Protein 3KGR (pdb70)

Radius of gyration: 21.55 Å; Cα contacts (8 Å, |Δi|>4): 831; chains: 3; bounding box: 41×47×60 Å

Structure (mmCIF, N/CA/C/O backbone):
data_3KGR
#
_entry.id   3KGR
#
_cell.length_a   69.395
_cell.length_b   69.395
_cell.length_c   54.258
_cell.angle_alpha   90.000
_cell.angle_beta   90.000
_cell.angle_gamma   120.000
#
_symmetry.space_group_name_H-M   'P 32'
#
loop_
_entity.id
_entity.type
_entity.pdbx_description
1 polymer 'Leukocyte-associated immunoglobulin-like receptor 1'
2 non-polymer GLYCINE
3 non-polymer GLYCEROL
4 water water
#
loop_
_atom_site.group_PDB
_atom_site.id
_atom_site.type_symbol
_atom_site.label_atom_id
_atom_site.label_alt_id
_atom_site.label_comp_id
_atom_site.label_asym_id
_atom_site.label_entity_id
_atom_site.label_seq_id
_atom_site.pdbx_PDB_ins_code
_atom_site.Cartn_x
_atom_site.Cartn_y
_atom_site.Cartn_z
_atom_site.occupancy
_atom_site.B_iso_or_equiv
_atom_site.auth_seq_id
_atom_site.auth_comp_id
_atom_site.auth_asym_id
_atom_site.auth_atom_id
_atom_site.pdbx_PDB_model_num
ATOM 1 N N . ASP A 1 6 ? 26.416 38.154 56.281 1.00 71.61 25 ASP A N 1
ATOM 2 C CA . ASP A 1 6 ? 26.341 38.887 57.541 1.00 69.57 25 ASP A CA 1
ATOM 3 C C . ASP A 1 6 ? 26.189 40.369 57.206 1.00 62.37 25 ASP A C 1
ATOM 4 O O . ASP A 1 6 ? 25.291 41.055 57.715 1.00 59.95 25 ASP A O 1
ATOM 9 N N . LEU A 1 7 ? 27.092 40.858 56.354 1.00 52.59 26 LEU A N 1
ATOM 10 C CA . LEU A 1 7 ? 26.975 42.194 55.772 1.00 36.43 26 LEU A CA 1
ATOM 11 C C . LEU A 1 7 ? 25.870 42.172 54.733 1.00 28.39 26 LEU A C 1
ATOM 12 O O . LEU A 1 7 ? 25.866 41.306 53.848 1.00 28.87 26 LEU A O 1
ATOM 17 N N . PRO A 1 8 ? 24.937 43.132 54.815 1.00 24.61 27 PRO A N 1
ATOM 18 C CA . PRO A 1 8 ? 23.859 43.188 53.820 1.00 23.33 27 PRO A CA 1
ATOM 19 C C . PRO A 1 8 ? 24.411 43.457 52.411 1.00 18.86 27 PRO A C 1
ATOM 20 O O . PRO A 1 8 ? 25.372 44.205 52.264 1.00 20.72 27 PRO A O 1
ATOM 24 N N . ARG A 1 9 ? 23.830 42.833 51.396 1.00 16.61 28 ARG A N 1
ATOM 25 C CA . ARG A 1 9 ? 24.182 43.145 50.015 1.00 15.23 28 ARG A CA 1
ATOM 26 C C . ARG A 1 9 ? 23.799 44.606 49.728 1.00 15.33 28 ARG A C 1
ATOM 27 O O . ARG A 1 9 ? 22.690 45.029 50.077 1.00 17.62 28 ARG A O 1
ATOM 35 N N . PRO A 1 10 ? 24.715 45.398 49.118 1.00 16.99 29 PRO A N 1
ATOM 36 C CA . PRO A 1 10 ? 24.356 46.806 48.897 1.00 15.93 29 PRO A CA 1
ATOM 37 C C . PRO A 1 10 ? 23.371 46.946 47.742 1.00 9.40 29 PRO A C 1
ATOM 38 O O . PRO A 1 10 ? 23.189 46.007 46.975 1.00 9.36 29 PRO A O 1
ATOM 42 N N . SER A 1 11 ? 22.769 48.123 47.606 1.00 13.27 30 SER A N 1
ATOM 43 C CA . SER A 1 11 ? 21.928 48.425 46.454 1.00 12.42 30 SER A CA 1
ATOM 44 C C . SER A 1 11 ? 22.591 49.446 45.535 1.00 12.04 30 SER A C 1
ATOM 45 O O . SER A 1 11 ? 23.400 50.268 45.966 1.00 9.40 30 SER A O 1
ATOM 48 N N . ILE A 1 12 ? 22.260 49.355 44.252 1.00 11.87 31 ILE A N 1
ATOM 49 C CA . ILE A 1 12 ? 22.736 50.309 43.267 1.00 7.13 31 ILE A CA 1
ATOM 50 C C . ILE A 1 12 ? 21.511 50.953 42.614 1.00 10.13 31 ILE A C 1
ATOM 51 O O . ILE A 1 12 ? 20.508 50.274 42.363 1.00 9.69 31 ILE A O 1
ATOM 56 N N A SER A 1 13 ? 21.597 52.260 42.368 0.58 12.42 32 SER A N 1
ATOM 57 N N B SER A 1 13 ? 21.597 52.253 42.346 0.42 12.42 32 SER A N 1
ATOM 58 C CA A SER A 1 13 ? 20.549 53.016 41.681 0.58 14.09 32 SER A CA 1
ATOM 59 C CA B SER A 1 13 ? 20.539 52.972 41.639 0.42 14.12 32 SER A CA 1
ATOM 60 C C A SER A 1 13 ? 21.174 53.887 40.588 0.58 14.60 32 SER A C 1
ATOM 61 C C B SER A 1 13 ? 21.144 53.923 40.612 0.42 14.81 32 SER A C 1
ATOM 62 O O A SER A 1 13 ? 22.327 54.301 40.709 0.58 16.71 32 SER A O 1
ATOM 63 O O B SER A 1 13 ? 22.246 54.434 40.807 0.42 16.64 32 SER A O 1
ATOM 68 N N . ALA A 1 14 ? 20.432 54.151 39.515 1.00 14.45 33 ALA A N 1
ATOM 69 C CA . ALA A 1 14 ? 20.905 55.085 38.492 1.00 12.82 33 ALA A CA 1
ATOM 70 C C . ALA A 1 14 ? 19.984 56.308 38.431 1.00 16.13 33 ALA A C 1
ATOM 71 O O . ALA A 1 14 ? 18.753 56.179 38.491 1.00 14.78 33 ALA A O 1
ATOM 73 N N . GLU A 1 15 ? 20.594 57.489 38.351 1.00 14.23 34 GLU A N 1
ATOM 74 C CA . GLU A 1 15 ? 19.864 58.745 38.258 1.00 11.38 34 GLU A CA 1
ATOM 75 C C . GLU A 1 15 ? 20.388 59.448 37.025 1.00 9.64 34 GLU A C 1
ATOM 76 O O . GLU A 1 15 ? 21.584 59.681 36.920 1.00 12.92 34 GLU A O 1
ATOM 82 N N . PRO A 1 16 ? 19.504 59.813 36.091 1.00 12.52 35 PRO A N 1
ATOM 83 C CA . PRO A 1 16 ? 18.032 59.784 36.119 1.00 21.92 35 PRO A CA 1
ATOM 84 C C . PRO A 1 16 ? 17.411 58.423 35.829 1.00 21.60 35 PRO A C 1
ATOM 85 O O . PRO A 1 16 ? 16.224 58.238 36.075 1.00 23.85 35 PRO A O 1
ATOM 89 N N . GLY A 1 17 ? 18.192 57.494 35.308 1.00 18.85 36 GLY A N 1
ATOM 90 C CA . GLY A 1 17 ? 17.667 56.198 34.934 1.00 16.45 36 GLY A CA 1
ATOM 91 C C . GLY A 1 17 ? 18.733 55.3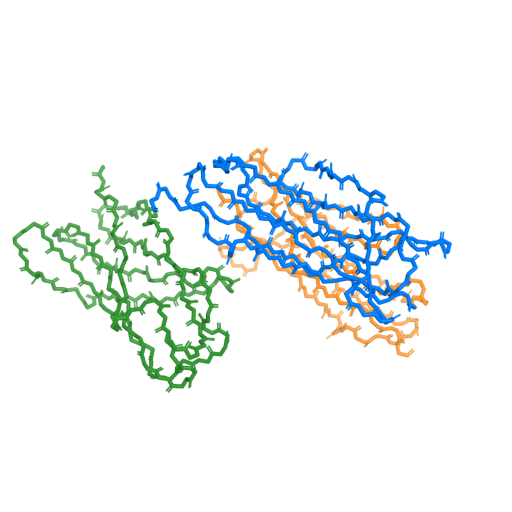48 34.277 1.00 19.31 36 GLY A C 1
ATOM 92 O O . GLY A 1 17 ? 19.901 55.734 34.244 1.00 17.42 36 GLY A O 1
ATOM 93 N N . THR A 1 18 ? 18.338 54.191 33.755 1.00 17.37 37 THR A N 1
ATOM 94 C CA . THR A 1 18 ? 19.312 53.231 33.236 1.00 16.72 37 THR A CA 1
ATOM 95 C C . THR A 1 18 ? 19.462 53.355 31.724 1.00 12.61 37 THR A C 1
ATOM 96 O O . THR A 1 18 ? 20.411 52.828 31.140 1.00 12.83 37 THR A O 1
ATOM 100 N N . VAL A 1 19 ? 18.504 54.033 31.091 1.00 16.22 38 VAL A N 1
ATOM 101 C CA . VAL A 1 19 ? 18.563 54.290 29.648 1.00 16.40 38 VAL A CA 1
ATOM 102 C C . VAL A 1 19 ? 18.909 55.764 29.421 1.00 14.06 38 VAL A C 1
ATOM 103 O O . VAL A 1 19 ? 18.119 56.655 29.728 1.00 14.25 38 VAL A O 1
ATOM 107 N N . ILE A 1 20 ? 20.089 56.010 28.868 1.00 13.15 39 ILE A N 1
ATOM 108 C CA . ILE A 1 20 ? 20.679 57.344 28.885 1.00 14.20 39 ILE A CA 1
ATOM 109 C C . ILE A 1 20 ? 21.096 57.835 27.500 1.00 17.64 39 ILE A C 1
ATOM 110 O O . ILE A 1 20 ? 21.799 57.134 26.782 1.00 20.58 39 ILE A O 1
ATOM 115 N N . PRO A 1 21 ? 20.676 59.056 27.129 1.00 20.79 40 PRO A N 1
ATOM 116 C CA . PRO A 1 21 ? 21.097 59.579 25.830 1.00 20.64 40 PRO A CA 1
ATOM 117 C C . PRO A 1 21 ? 22.603 59.773 25.779 1.00 16.15 40 PRO A C 1
ATOM 118 O O . PRO A 1 21 ? 23.255 60.137 26.768 1.00 16.55 40 PRO A O 1
ATOM 122 N N . LEU A 1 22 ? 23.160 59.492 24.612 1.00 17.72 41 LEU A N 1
ATOM 123 C CA . LEU A 1 22 ? 24.564 59.740 24.341 1.00 17.45 41 LEU A CA 1
ATOM 124 C C . LEU A 1 22 ? 24.882 61.162 24.782 1.00 18.11 41 LEU A C 1
ATOM 125 O O . LEU A 1 22 ? 24.117 62.091 24.497 1.00 22.51 41 LEU A O 1
ATOM 130 N N . GLY A 1 23 ? 25.983 61.341 25.508 1.00 16.38 42 GLY A N 1
ATOM 131 C CA . GLY A 1 23 ? 26.406 62.679 25.900 1.00 13.88 42 GLY A CA 1
ATOM 132 C C . GLY A 1 23 ? 25.796 63.190 27.194 1.00 17.65 42 GLY A C 1
ATOM 133 O O . GLY A 1 23 ? 26.249 64.187 27.744 1.00 20.13 42 GLY A O 1
ATOM 134 N N . SER A 1 24 ? 24.757 62.513 27.676 1.00 19.25 43 SER A N 1
ATOM 135 C CA . SER A 1 24 ? 24.119 62.887 28.931 1.00 15.14 43 SER A CA 1
ATOM 136 C C . SER A 1 24 ? 24.887 62.288 30.101 1.00 16.74 43 SER A C 1
ATOM 137 O O . SER A 1 24 ? 25.736 61.413 29.929 1.00 16.75 43 SER A O 1
ATOM 140 N N . HIS A 1 25 ? 24.582 62.757 31.300 1.00 14.25 44 HIS A N 1
ATOM 141 C CA . HIS A 1 25 ? 25.208 62.193 32.485 1.00 16.09 44 HIS A CA 1
ATOM 142 C C . HIS A 1 25 ? 24.333 61.105 33.103 1.00 18.08 44 HIS A C 1
ATOM 143 O O . HIS A 1 25 ? 23.107 61.054 32.900 1.00 17.05 44 HIS A O 1
ATOM 150 N N . VAL A 1 26 ? 24.974 60.226 33.861 1.00 15.46 45 VAL A N 1
ATOM 151 C CA . VAL A 1 26 ? 24.245 59.351 34.750 1.00 13.75 45 VAL A CA 1
ATOM 152 C C . VAL A 1 26 ? 24.999 59.350 36.076 1.00 13.09 45 VAL A C 1
ATOM 153 O O . VAL A 1 26 ? 26.224 59.513 36.099 1.00 10.54 45 VAL A O 1
ATOM 157 N N . THR A 1 27 ? 24.267 59.227 37.175 1.00 12.04 46 THR A N 1
ATOM 158 C CA . THR A 1 27 ? 24.880 59.090 38.487 1.00 13.08 46 THR A CA 1
ATOM 159 C C . THR A 1 27 ? 24.432 57.762 39.089 1.00 15.89 46 THR A C 1
ATOM 160 O O . THR A 1 27 ? 23.219 57.464 39.146 1.00 11.88 46 THR A O 1
ATOM 164 N N . PHE A 1 28 ? 25.414 56.959 39.498 1.00 12.81 47 PHE A N 1
ATOM 165 C CA . PHE A 1 28 ? 25.156 55.721 40.228 1.00 10.47 47 PHE A CA 1
ATOM 166 C C . PHE A 1 28 ? 25.240 55.991 41.728 1.00 12.87 47 PHE A C 1
ATOM 167 O O . PHE A 1 28 ? 26.205 56.608 42.213 1.00 11.29 47 PHE A O 1
ATOM 175 N N . VAL A 1 29 ? 24.206 55.563 42.444 1.00 9.22 48 VAL A N 1
ATOM 176 C CA . VAL A 1 29 ? 24.170 55.703 43.889 1.00 9.05 48 VAL A CA 1
ATOM 177 C C . VAL A 1 29 ? 24.258 54.331 44.512 1.00 9.93 48 VAL A C 1
ATOM 178 O O . VAL A 1 29 ? 23.420 53.469 44.255 1.00 11.48 48 VAL A O 1
ATOM 182 N N . CYS A 1 30 ? 25.313 54.132 45.297 1.00 11.17 49 CYS A N 1
ATOM 183 C CA . CYS A 1 30 ? 25.517 52.919 46.063 1.00 8.17 49 CYS A CA 1
ATOM 184 C C . CYS A 1 30 ? 25.077 53.169 47.496 1.00 7.55 49 CYS A C 1
ATOM 185 O O . CYS A 1 30 ? 25.439 54.170 48.091 1.00 11.13 49 CYS A O 1
ATOM 188 N N . ARG A 1 31 ? 24.294 52.250 48.036 1.00 8.94 50 ARG A N 1
ATOM 189 C CA . ARG A 1 31 ? 23.788 52.362 49.402 1.00 8.63 50 ARG A CA 1
ATOM 190 C C . ARG A 1 31 ? 24.019 51.066 50.158 1.00 11.74 50 ARG A C 1
ATOM 191 O O . ARG A 1 31 ? 23.901 49.954 49.608 1.00 11.18 50 ARG A O 1
ATOM 199 N N . GLY A 1 32 ? 24.326 51.207 51.436 1.00 10.33 51 GLY A N 1
ATOM 200 C CA . GLY A 1 32 ? 24.586 50.064 52.276 1.00 12.21 51 GLY A CA 1
ATOM 201 C C . GLY A 1 32 ? 24.296 50.407 53.718 1.00 15.59 51 GLY A C 1
ATOM 202 O O . GLY A 1 32 ? 23.565 51.373 54.006 1.00 11.39 51 GLY A O 1
ATOM 203 N N . PRO A 1 33 ? 24.866 49.611 54.636 1.00 15.98 52 PRO A N 1
ATOM 204 C CA . PRO A 1 33 ? 24.633 49.836 56.063 1.00 14.48 52 PRO A CA 1
ATOM 205 C C . PRO A 1 33 ? 25.430 51.038 56.562 1.00 16.03 52 PRO A C 1
ATOM 206 O O . PRO A 1 33 ? 26.244 51.608 55.833 1.00 15.58 52 PRO A O 1
ATOM 210 N N . VAL A 1 34 ? 25.195 51.430 57.802 1.00 16.90 53 VAL A N 1
ATOM 211 C CA . VAL A 1 34 ? 26.004 52.477 58.381 1.00 13.60 53 VAL A CA 1
ATOM 212 C C . VAL A 1 34 ? 27.423 51.914 58.573 1.00 14.60 53 VAL A C 1
ATOM 213 O O . VAL A 1 34 ? 27.611 50.696 58.703 1.00 13.44 53 VAL A O 1
ATOM 217 N N . GLY A 1 35 ? 28.429 52.783 58.516 1.00 17.54 54 GLY A N 1
ATOM 218 C CA . GLY A 1 35 ? 29.794 52.359 58.782 1.00 16.24 54 GLY A CA 1
ATOM 219 C C . GLY A 1 35 ? 30.599 51.850 57.590 1.00 11.49 54 GLY A C 1
ATOM 220 O O . GLY A 1 35 ? 31.690 51.302 57.761 1.00 14.79 54 GLY A O 1
ATOM 221 N N . VAL A 1 36 ? 30.083 52.015 56.380 1.00 12.47 55 VAL A N 1
ATOM 222 C CA . VAL A 1 36 ? 30.880 51.674 55.202 1.00 12.91 55 VAL A CA 1
ATOM 223 C C . VAL A 1 36 ? 32.093 52.612 55.088 1.00 13.22 55 VAL A C 1
ATOM 224 O O . VAL A 1 36 ? 31.973 53.828 55.237 1.00 10.94 55 VAL A O 1
ATOM 228 N N . GLN A 1 37 ? 33.260 52.044 54.815 1.00 13.36 56 GLN A N 1
ATOM 229 C CA . GLN A 1 37 ? 34.471 52.847 54.705 1.00 13.09 56 GLN A CA 1
ATOM 230 C C . GLN A 1 37 ? 34.771 53.193 53.241 1.00 11.40 56 GLN A C 1
ATOM 231 O O . GLN A 1 37 ? 35.233 54.293 52.925 1.00 12.66 56 GLN A O 1
ATOM 237 N N . THR A 1 38 ? 34.512 52.237 52.352 1.00 15.70 57 THR A N 1
ATOM 238 C CA . THR A 1 38 ? 34.747 52.411 50.917 1.00 12.61 57 THR A CA 1
ATOM 239 C C . THR A 1 38 ? 33.585 51.823 50.127 1.00 11.75 57 THR A C 1
ATOM 240 O O . THR A 1 38 ? 33.184 50.681 50.377 1.00 10.35 57 THR A O 1
ATOM 244 N N . PHE A 1 39 ? 33.060 52.604 49.181 1.00 7.62 58 PHE A N 1
ATOM 245 C CA . PHE A 1 39 ? 32.187 52.078 48.131 1.00 7.68 58 PHE A CA 1
ATOM 246 C C . PHE A 1 39 ? 32.968 51.946 46.822 1.00 6.89 58 PHE A C 1
ATOM 247 O O . PHE A 1 39 ? 33.784 52.815 46.484 1.00 5.46 58 PHE A O 1
ATOM 255 N N . ARG A 1 40 ? 32.708 50.855 46.099 1.00 7.85 59 ARG A N 1
ATOM 256 C CA . ARG A 1 40 ? 33.344 50.589 44.805 1.00 8.68 59 ARG A CA 1
ATOM 257 C C . ARG A 1 40 ? 32.276 50.344 43.746 1.00 9.66 59 ARG A C 1
ATOM 258 O O . ARG A 1 40 ? 31.375 49.513 43.922 1.00 11.11 59 ARG A O 1
ATOM 266 N N . LEU A 1 41 ? 32.358 51.092 42.656 1.00 3.78 60 LEU A N 1
ATOM 267 C CA . LEU A 1 41 ? 31.484 50.860 41.526 1.00 7.68 60 LEU A CA 1
ATOM 268 C C . LEU A 1 41 ? 32.236 49.933 40.601 1.00 8.53 60 LEU A C 1
ATOM 269 O O . LEU A 1 41 ? 33.322 50.262 40.167 1.00 10.82 60 LEU A O 1
ATOM 274 N N . GLU A 1 42 ? 31.650 48.780 40.298 1.00 10.27 61 GLU A N 1
ATOM 275 C CA . GLU A 1 42 ? 32.266 47.816 39.401 1.00 10.67 61 GLU A CA 1
ATOM 276 C C . GLU A 1 42 ? 31.691 47.923 38.010 1.00 9.60 61 GLU A C 1
ATOM 277 O O . GLU A 1 42 ? 30.486 47.725 37.802 1.00 8.58 61 GLU A O 1
ATOM 283 N N . ARG A 1 43 ? 32.562 48.260 37.060 1.00 9.28 62 ARG A N 1
ATOM 284 C CA . ARG A 1 43 ? 32.172 48.368 35.654 1.00 9.40 62 ARG A CA 1
ATOM 285 C C . ARG A 1 43 ? 32.588 47.093 34.924 1.00 12.45 62 ARG A C 1
ATOM 286 O O . ARG A 1 43 ? 33.758 46.921 34.561 1.00 10.98 62 ARG A O 1
ATOM 294 N N . GLU A 1 44 ? 31.629 46.186 34.743 1.00 7.78 63 GLU A N 1
ATOM 295 C CA . GLU A 1 44 ? 31.935 44.853 34.230 1.00 10.53 63 GLU A CA 1
ATOM 296 C C . GLU A 1 44 ? 32.560 44.839 32.831 1.00 12.11 63 GLU A C 1
ATOM 297 O O . GLU A 1 44 ? 33.498 44.086 32.588 1.00 11.71 63 GLU A O 1
ATOM 303 N N . SER A 1 45 ? 32.051 45.666 31.919 1.00 14.92 64 SER A N 1
ATOM 304 C CA . SER A 1 45 ? 32.420 45.521 30.506 1.00 19.48 64 SER A CA 1
ATOM 305 C C . SER A 1 45 ? 33.947 45.505 30.241 1.00 22.52 64 SER A C 1
ATOM 306 O O . SER A 1 45 ? 34.412 44.711 29.423 1.00 23.21 64 SER A O 1
ATOM 309 N N . ARG A 1 46 ? 34.726 46.346 30.929 1.00 19.03 65 ARG A N 1
ATOM 310 C CA . ARG A 1 46 ? 36.183 46.322 30.734 1.00 23.18 65 ARG A CA 1
ATOM 311 C C . ARG A 1 46 ? 36.944 45.976 32.010 1.00 24.37 65 ARG A C 1
ATOM 312 O O . ARG A 1 46 ? 38.155 46.171 32.101 1.00 19.81 65 ARG A O 1
ATOM 320 N N . SER A 1 47 ? 36.219 45.443 32.985 1.00 20.79 66 SER A N 1
ATOM 321 C CA . SER A 1 47 ? 36.822 45.019 34.239 1.00 21.24 66 SER A CA 1
ATOM 322 C C . SER A 1 47 ? 37.578 46.160 34.933 1.00 19.38 66 SER A C 1
ATOM 323 O O . SER A 1 47 ? 38.738 46.012 35.324 1.00 18.20 66 SER A O 1
ATOM 326 N N . THR A 1 48 ? 36.917 47.302 35.073 1.00 13.48 67 THR A N 1
ATOM 327 C CA . THR A 1 48 ? 37.500 48.407 35.815 1.00 12.32 67 THR A CA 1
ATOM 328 C C . THR A 1 48 ? 36.537 48.780 36.952 1.00 11.10 67 THR A C 1
ATOM 329 O O . THR A 1 48 ? 35.417 48.230 37.047 1.00 10.38 67 THR A O 1
ATOM 333 N N . TYR A 1 49 ? 36.974 49.683 37.823 1.00 7.41 68 TYR A N 1
ATOM 334 C CA . TYR A 1 49 ? 36.154 50.089 38.953 1.00 5.13 68 TYR A CA 1
ATOM 335 C C . TYR A 1 49 ? 36.511 51.493 39.396 1.00 8.98 68 TYR A C 1
ATOM 336 O O . TYR A 1 49 ? 37.531 52.061 38.963 1.00 7.36 68 TYR A O 1
ATOM 345 N N . ASN A 1 50 ? 35.647 52.058 40.233 1.00 5.72 69 ASN A N 1
ATOM 346 C CA . ASN A 1 50 ? 35.897 53.341 40.884 1.00 8.07 69 ASN A CA 1
ATOM 347 C C . ASN A 1 50 ? 35.675 53.163 42.366 1.00 8.82 69 ASN A C 1
ATOM 348 O O . ASN A 1 50 ? 34.672 52.575 42.783 1.00 9.31 69 ASN A O 1
ATOM 353 N N . ASP A 1 51 ? 36.617 53.666 43.151 1.00 5.99 70 ASP A N 1
ATOM 354 C CA . ASP A 1 51 ? 36.539 53.608 44.608 1.00 8.86 70 ASP A CA 1
ATOM 355 C C . ASP A 1 51 ? 36.272 54.996 45.165 1.00 11.54 70 ASP A C 1
ATOM 356 O O . ASP A 1 51 ? 36.749 56.002 44.620 1.00 13.18 70 ASP A O 1
ATOM 361 N N . THR A 1 52 ? 35.543 55.061 46.272 1.00 10.61 71 THR A N 1
ATOM 362 C CA . THR A 1 52 ? 35.410 56.325 46.990 1.00 10.77 71 THR A CA 1
ATOM 363 C C . THR A 1 52 ? 35.292 56.102 48.485 1.00 9.95 71 THR A C 1
ATOM 364 O O . THR A 1 52 ? 34.588 55.183 48.933 1.00 10.67 71 THR A O 1
ATOM 368 N N . GLU A 1 53 ? 35.976 56.962 49.246 1.00 9.56 72 GLU A N 1
ATOM 369 C CA . GLU A 1 53 ? 35.849 56.994 50.708 1.00 11.67 72 GLU A CA 1
ATOM 370 C C . GLU A 1 53 ? 34.914 58.121 51.133 1.00 7.15 72 GLU A C 1
ATOM 371 O O . GLU A 1 53 ? 34.701 58.349 52.313 1.00 10.43 72 GLU A O 1
ATOM 377 N N . ASP A 1 54 ? 34.355 58.825 50.156 1.00 8.55 73 ASP A N 1
ATOM 378 C CA . ASP A 1 54 ? 33.467 59.947 50.440 1.00 9.81 73 ASP A CA 1
ATOM 379 C C . ASP A 1 54 ? 32.050 59.457 50.768 1.00 7.50 73 ASP A C 1
ATOM 380 O O . ASP A 1 54 ? 31.112 59.593 49.983 1.00 12.94 73 ASP A O 1
ATOM 385 N N . VAL A 1 55 ? 31.928 58.866 51.944 1.00 11.09 74 VAL A N 1
ATOM 386 C CA . VAL A 1 55 ? 30.715 58.191 52.370 1.00 10.35 74 VAL A CA 1
ATOM 387 C C . VAL A 1 55 ? 29.922 59.076 53.331 1.00 8.66 74 VAL A C 1
ATOM 388 O O . VAL A 1 55 ? 30.491 59.727 54.197 1.00 9.31 74 VAL A O 1
ATOM 392 N N . SER A 1 56 ? 28.611 59.129 53.155 1.00 7.16 75 SER A N 1
ATOM 393 C CA . SER A 1 56 ? 27.771 59.847 54.117 1.00 7.30 75 SER A CA 1
ATOM 394 C C . SER A 1 56 ? 26.432 59.132 54.342 1.00 10.92 75 SER A C 1
ATOM 395 O O . SER A 1 56 ? 26.121 58.149 53.667 1.00 12.47 75 SER A O 1
ATOM 398 N N . GLN A 1 57 ? 25.653 59.612 55.301 1.00 8.85 76 GLN A N 1
ATOM 399 C CA . GLN A 1 57 ? 24.417 58.927 55.669 1.00 8.48 76 GLN A CA 1
ATOM 400 C C . GLN A 1 57 ? 23.164 59.684 55.269 1.00 10.32 76 GLN A C 1
ATOM 401 O O . GLN A 1 57 ? 23.060 60.893 55.479 1.00 12.10 76 GLN A O 1
ATOM 407 N N . ALA A 1 58 ? 22.201 58.949 54.719 1.00 13.15 77 ALA A N 1
ATOM 408 C CA . ALA A 1 58 ? 20.855 59.473 54.513 1.00 14.66 77 ALA A CA 1
ATOM 409 C C . ALA A 1 58 ? 20.007 59.308 55.787 1.00 15.79 77 ALA A C 1
ATOM 410 O O . ALA A 1 58 ? 19.064 60.068 56.020 1.00 15.97 77 ALA A O 1
ATOM 412 N N . SER A 1 59 ? 20.367 58.327 56.613 1.00 13.28 78 SER A N 1
ATOM 413 C CA . SER A 1 59 ? 19.668 58.061 57.865 1.00 13.74 78 SER A CA 1
ATOM 414 C C . SER A 1 59 ? 20.598 57.308 58.819 1.00 15.58 78 SER A C 1
ATOM 415 O O . SER A 1 59 ? 21.683 56.903 58.427 1.00 13.91 78 SER A O 1
ATOM 418 N N . PRO A 1 60 ? 20.172 57.098 60.074 1.00 17.23 79 PRO A N 1
ATOM 419 C CA . PRO A 1 60 ? 21.021 56.378 61.037 1.00 18.90 79 PRO A CA 1
ATOM 420 C C . PRO A 1 60 ? 21.435 54.942 60.646 1.00 18.71 79 PRO A C 1
ATOM 421 O O . PRO A 1 60 ? 22.485 54.471 61.083 1.00 25.94 79 PRO A O 1
ATOM 425 N N . SER A 1 61 ? 20.629 54.264 59.842 1.00 11.16 80 SER A N 1
ATOM 426 C CA . SER A 1 61 ? 20.906 52.878 59.471 1.00 11.79 80 SER A CA 1
ATOM 427 C C . SER A 1 61 ? 21.475 52.708 58.050 1.00 17.84 80 SER A C 1
ATOM 428 O O . SER A 1 61 ? 21.617 51.590 57.568 1.00 12.99 80 SER A O 1
ATOM 431 N N . GLU A 1 62 ? 21.802 53.810 57.383 1.00 15.95 81 GLU A N 1
ATOM 432 C CA . GLU A 1 62 ? 22.215 53.756 55.985 1.00 14.38 81 GLU A CA 1
ATOM 433 C C . GLU A 1 62 ? 23.475 54.584 55.748 1.00 12.74 81 GLU A C 1
ATOM 434 O O . GLU A 1 62 ? 23.710 55.589 56.428 1.00 10.69 81 GLU A O 1
ATOM 440 N N . SER A 1 63 ? 24.290 54.159 54.784 1.00 14.25 82 SER A N 1
ATOM 441 C CA . SER A 1 63 ? 25.314 55.046 54.244 1.00 11.23 82 SER A CA 1
ATOM 442 C C . SER A 1 63 ? 25.333 54.906 52.725 1.00 9.21 82 SER A C 1
ATOM 443 O O . SER A 1 63 ? 24.746 53.978 52.175 1.00 10.01 82 SER A O 1
ATOM 446 N N . GLU A 1 64 ? 25.967 55.846 52.041 1.00 9.82 83 GLU A N 1
ATOM 447 C CA . GLU A 1 64 ? 25.914 55.856 50.588 1.00 7.94 83 GLU A CA 1
ATOM 448 C C . GLU A 1 64 ? 27.058 56.650 49.983 1.00 6.47 83 GLU A C 1
ATOM 449 O O . GLU A 1 64 ? 27.740 57.407 50.680 1.00 8.54 83 GLU A O 1
ATOM 455 N N . ALA A 1 65 ? 27.257 56.452 48.687 1.00 10.25 84 ALA A N 1
ATOM 456 C CA . ALA A 1 65 ? 28.262 57.164 47.921 1.00 10.26 84 ALA A CA 1
ATOM 457 C C . ALA A 1 65 ? 27.732 57.279 46.498 1.00 11.32 84 ALA A C 1
ATOM 458 O O . ALA A 1 65 ? 26.842 56.521 46.099 1.00 10.20 84 ALA A O 1
ATOM 460 N N A ARG A 1 66 ? 28.264 58.231 45.736 0.60 12.56 85 ARG A N 1
ATOM 461 N N B ARG A 1 66 ? 28.307 58.208 45.739 0.40 12.37 85 ARG A N 1
ATOM 462 C CA A ARG A 1 66 ? 27.807 58.464 44.366 0.60 11.89 85 ARG A CA 1
ATOM 463 C CA B ARG A 1 66 ? 27.858 58.484 44.381 0.40 12.13 85 ARG A CA 1
ATOM 464 C C A ARG A 1 66 ? 28.976 58.449 43.394 0.60 12.31 85 ARG A C 1
ATOM 465 C C B ARG A 1 66 ? 29.008 58.429 43.389 0.40 12.22 85 ARG A C 1
ATOM 466 O O A ARG A 1 66 ? 30.094 58.814 43.758 0.60 12.53 85 ARG A O 1
ATOM 467 O O B ARG A 1 66 ? 30.163 58.723 43.736 0.40 13.03 85 ARG A O 1
ATOM 482 N N . PHE A 1 67 ? 28.692 58.029 42.161 1.00 9.52 86 PHE A N 1
ATOM 483 C CA . PHE A 1 67 ? 29.671 57.973 41.081 1.00 11.53 86 PHE A CA 1
ATOM 484 C C . PHE A 1 67 ? 28.978 58.546 39.832 1.00 14.88 86 PHE A C 1
ATOM 485 O O . PHE A 1 67 ? 27.965 58.015 39.374 1.00 11.44 86 PHE A O 1
ATOM 493 N N . ARG A 1 68 ? 29.533 59.613 39.273 1.00 14.95 87 ARG A N 1
ATOM 494 C CA . ARG A 1 68 ? 28.930 60.268 38.111 1.00 16.72 87 ARG A CA 1
ATOM 495 C C . ARG A 1 68 ? 29.763 60.034 36.850 1.00 18.20 87 ARG A C 1
ATOM 496 O O . ARG A 1 68 ? 30.996 60.113 36.883 1.00 17.22 87 ARG A O 1
ATOM 504 N N . ILE A 1 69 ? 29.087 59.697 35.751 1.00 15.06 88 ILE A N 1
ATOM 505 C CA . ILE A 1 69 ? 29.691 59.714 34.424 1.00 13.46 88 ILE A CA 1
ATOM 506 C C . ILE A 1 69 ? 29.111 60.951 33.741 1.00 16.36 88 ILE A C 1
ATOM 507 O O . ILE A 1 69 ? 27.893 61.029 33.505 1.00 14.05 88 ILE A O 1
ATOM 512 N N . ASP A 1 70 ? 29.972 61.929 33.455 1.00 15.50 89 ASP A N 1
ATOM 513 C CA . ASP A 1 70 ? 29.501 63.241 32.996 1.00 20.03 89 ASP A CA 1
ATOM 514 C C . ASP A 1 70 ? 28.887 63.198 31.607 1.00 16.91 89 ASP A C 1
ATOM 515 O O . ASP A 1 70 ? 27.850 63.799 31.365 1.00 17.02 89 ASP A O 1
ATOM 520 N N . SER A 1 71 ? 29.537 62.484 30.700 1.00 18.88 90 SER A N 1
ATOM 521 C CA . SER A 1 71 ? 29.085 62.401 29.321 1.00 15.84 90 SER A CA 1
ATOM 522 C C . SER A 1 71 ? 29.159 60.953 28.851 1.00 17.02 90 SER A C 1
ATOM 523 O O . SER A 1 71 ? 30.223 60.475 28.437 1.00 15.52 90 SER A O 1
ATOM 526 N N . VAL A 1 72 ? 28.025 60.264 28.915 1.00 14.53 91 VAL A N 1
ATOM 527 C CA . VAL A 1 72 ? 27.951 58.856 28.546 1.00 16.99 91 VAL A CA 1
ATOM 528 C C . VAL A 1 72 ? 28.317 58.640 27.067 1.00 16.03 91 VAL A C 1
ATOM 529 O O . VAL A 1 72 ? 27.901 59.405 26.197 1.00 14.88 91 VAL A O 1
ATOM 533 N N . SER A 1 73 ? 29.127 57.619 26.795 1.00 16.52 92 SER A N 1
ATOM 534 C CA . SER A 1 73 ? 29.395 57.205 25.414 1.00 19.97 92 SER A CA 1
ATOM 535 C C . SER A 1 73 ? 28.906 55.775 25.237 1.00 17.72 92 SER A C 1
ATOM 536 O O . SER A 1 73 ? 28.523 55.128 26.211 1.00 15.15 92 SER A O 1
ATOM 539 N N . GLU A 1 74 ? 28.920 55.271 24.008 1.00 16.92 93 GLU A N 1
ATOM 540 C CA . GLU A 1 74 ? 28.500 53.886 23.772 1.00 17.53 93 GLU A CA 1
ATOM 541 C C . GLU A 1 74 ? 29.333 52.870 24.579 1.00 15.77 93 GLU A C 1
ATOM 542 O O . GLU A 1 74 ? 28.827 51.808 24.974 1.00 16.03 93 GLU A O 1
ATOM 548 N N . GLY A 1 75 ? 30.605 53.195 24.804 1.00 12.09 94 GLY A N 1
ATOM 549 C CA . GLY A 1 75 ? 31.474 52.353 25.604 1.00 13.61 94 GLY A CA 1
ATOM 550 C C . GLY A 1 75 ? 31.047 52.212 27.057 1.00 14.13 94 GLY A C 1
ATOM 551 O O . GLY A 1 75 ? 31.487 51.285 27.743 1.00 20.51 94 GLY A O 1
ATOM 552 N N . ASN A 1 76 ? 30.193 53.115 27.537 1.00 14.20 95 ASN A N 1
ATOM 553 C CA . ASN A 1 76 ? 29.675 53.016 28.912 1.00 14.19 95 ASN A CA 1
ATOM 554 C C . ASN A 1 76 ? 28.508 52.029 29.112 1.00 15.41 95 ASN A C 1
ATOM 555 O O . ASN A 1 76 ? 28.130 51.730 30.249 1.00 15.84 95 ASN A O 1
ATOM 560 N N . ALA A 1 77 ? 27.932 51.549 28.013 1.00 14.87 96 ALA A N 1
ATOM 561 C CA . ALA A 1 77 ? 26.893 50.532 28.094 1.00 14.85 96 ALA A CA 1
ATOM 562 C C . ALA A 1 77 ? 27.432 49.227 28.717 1.00 16.62 96 ALA A C 1
ATOM 563 O O . ALA A 1 77 ? 28.576 48.820 28.477 1.00 11.88 96 ALA A O 1
ATOM 565 N N . GLY A 1 78 ? 26.604 48.590 29.538 1.00 13.47 97 GLY A N 1
ATOM 566 C CA . GLY A 1 78 ? 26.975 47.336 30.143 1.00 13.69 97 GLY A CA 1
ATOM 567 C C . GLY A 1 78 ? 26.586 47.275 31.601 1.00 10.88 97 GLY A C 1
ATOM 568 O O . GLY A 1 78 ? 25.941 48.190 32.112 1.00 12.16 97 GLY A O 1
ATOM 569 N N . PRO A 1 79 ? 26.958 46.174 32.268 1.00 10.69 98 PRO A N 1
ATOM 570 C CA . PRO A 1 79 ? 26.565 45.943 33.660 1.00 9.41 98 PRO A CA 1
ATOM 571 C C . PRO A 1 79 ? 27.388 46.762 34.651 1.00 5.37 98 PRO A C 1
ATOM 572 O O . PRO A 1 79 ? 28.587 46.912 34.454 1.00 9.69 98 PRO A O 1
ATOM 576 N N . TYR A 1 80 ? 26.718 47.280 35.679 1.00 5.92 99 TYR A N 1
ATOM 577 C CA . TYR A 1 80 ? 27.332 47.994 36.802 1.00 8.62 99 TYR A CA 1
ATOM 578 C C . TYR A 1 80 ? 26.835 47.386 38.121 1.00 12.21 99 TYR A C 1
ATOM 579 O O . TYR A 1 80 ? 25.649 47.051 38.252 1.00 8.78 99 TYR A O 1
ATOM 588 N N . ARG A 1 81 ? 27.736 47.274 39.095 1.00 9.32 100 ARG A N 1
ATOM 589 C CA . ARG A 1 81 ? 27.400 46.784 40.432 1.00 10.51 100 ARG A CA 1
ATOM 590 C C . ARG A 1 81 ? 28.114 47.643 41.479 1.00 9.99 100 ARG A C 1
ATOM 591 O O . ARG A 1 81 ? 29.099 48.326 41.176 1.00 7.17 100 ARG A O 1
ATOM 599 N N A CYS A 1 82 ? 27.581 47.619 42.703 0.71 12.53 101 CYS A N 1
ATOM 600 N N B CYS A 1 82 ? 27.611 47.587 42.708 0.29 11.65 101 CYS A N 1
ATOM 601 C CA A CYS A 1 82 ? 28.196 48.249 43.869 0.71 7.80 101 CYS A CA 1
ATOM 602 C CA B CYS A 1 82 ? 28.238 48.246 43.840 0.29 9.30 101 CYS A CA 1
ATOM 603 C C A CYS A 1 82 ? 28.753 47.137 44.761 0.71 11.20 101 CYS A C 1
ATOM 604 C C B CYS A 1 82 ? 28.727 47.165 44.792 0.29 9.99 101 CYS A C 1
ATOM 605 O O A CYS A 1 82 ? 28.204 46.032 44.823 0.71 9.27 101 CYS A O 1
ATOM 606 O O B CYS A 1 82 ? 28.108 46.106 44.923 0.29 10.03 101 CYS A O 1
ATOM 611 N N . ILE A 1 83 ? 29.848 47.426 45.448 1.00 8.32 102 ILE A N 1
ATOM 612 C CA . ILE A 1 83 ? 30.359 46.514 46.449 1.00 11.57 102 ILE A CA 1
ATOM 613 C C . ILE A 1 83 ? 30.947 47.455 47.517 1.00 8.39 102 ILE A C 1
ATOM 614 O O . ILE A 1 83 ? 31.381 48.561 47.190 1.00 8.87 102 ILE A O 1
ATOM 619 N N . TYR A 1 84 ? 30.873 47.077 48.785 1.00 7.00 103 TYR A N 1
ATOM 620 C CA . TYR A 1 84 ? 31.423 47.942 49.828 1.00 12.20 103 TYR A CA 1
ATOM 621 C C . TYR A 1 84 ? 32.403 47.260 50.780 1.00 16.76 103 TYR A C 1
ATOM 622 O O . TYR A 1 84 ? 32.416 46.038 50.932 1.00 11.01 103 TYR A O 1
ATOM 631 N N . TYR A 1 85 ? 33.231 48.085 51.405 1.00 12.34 104 TYR A N 1
ATOM 632 C CA . TYR A 1 85 ? 34.165 47.629 52.412 1.00 14.05 104 TYR A CA 1
ATOM 633 C C . TYR A 1 85 ? 33.713 48.166 53.764 1.00 14.80 104 TYR A C 1
ATOM 634 O O . TYR A 1 85 ? 33.740 49.362 54.017 1.00 15.35 104 TYR A O 1
ATOM 643 N N . LYS A 1 86 ? 33.250 47.266 54.616 1.00 17.41 105 LYS A N 1
ATOM 644 C CA . LYS A 1 86 ? 32.960 47.596 56.011 1.00 20.53 105 LYS A CA 1
ATOM 645 C C . LYS A 1 86 ? 33.794 46.630 56.840 1.00 30.48 105 LYS A C 1
ATOM 646 O O . LYS A 1 86 ? 33.386 45.487 57.031 1.00 31.96 105 LYS A O 1
ATOM 652 N N . PRO A 1 87 ? 34.990 47.064 57.287 1.00 39.21 106 PRO A N 1
ATOM 653 C CA . PRO A 1 87 ? 35.881 46.132 57.992 1.00 49.44 106 PRO A CA 1
ATOM 654 C C . PRO A 1 87 ? 35.086 45.229 58.935 1.00 55.85 106 PRO A C 1
ATOM 655 O O . PRO A 1 87 ? 34.188 45.710 59.636 1.00 55.89 106 PRO A O 1
ATOM 659 N N . PRO A 1 88 ? 35.429 43.931 58.974 1.00 58.27 107 PRO A N 1
ATOM 660 C CA . PRO A 1 88 ? 36.683 43.371 58.448 1.00 56.63 107 PRO A CA 1
ATOM 661 C C . PRO A 1 88 ? 36.709 43.104 56.941 1.00 49.71 107 PRO A C 1
ATOM 662 O O . PRO A 1 88 ? 37.795 42.966 56.370 1.00 47.55 107 PRO A O 1
ATOM 666 N N . LYS A 1 89 ? 35.540 43.038 56.309 1.00 41.51 108 LYS A N 1
ATOM 667 C CA . LYS A 1 89 ? 35.436 42.409 54.993 1.00 29.78 108 LYS A CA 1
ATOM 668 C C . LYS A 1 89 ? 34.733 43.241 53.908 1.00 21.27 108 LYS A C 1
ATOM 669 O O . LYS A 1 89 ? 34.145 44.296 54.188 1.00 17.94 108 LYS A O 1
ATOM 675 N N . TRP A 1 90 ? 34.832 42.754 52.670 1.00 19.14 109 TRP A N 1
ATOM 676 C CA . TRP A 1 90 ? 34.044 43.267 51.559 1.00 17.50 109 TRP A CA 1
ATOM 677 C C . TRP A 1 90 ? 32.702 42.554 51.553 1.00 15.51 109 TRP A C 1
ATOM 678 O O . TRP A 1 90 ? 32.600 41.390 51.971 1.00 14.55 109 TRP A O 1
ATOM 689 N N . SER A 1 91 ? 31.680 43.275 51.097 1.00 15.00 110 SER A N 1
ATOM 690 C CA . SER A 1 91 ? 30.327 42.767 50.961 1.00 11.78 110 SER A CA 1
ATOM 691 C C . SER A 1 91 ? 30.221 41.911 49.706 1.00 10.95 110 SER A C 1
ATOM 692 O O . SER A 1 91 ? 31.140 41.863 48.894 1.00 13.04 110 SER A O 1
ATOM 695 N N . GLU A 1 92 ? 29.088 41.243 49.554 1.00 12.19 111 GLU A N 1
ATOM 696 C CA . GLU A 1 92 ? 28.718 40.666 48.286 1.00 14.05 111 GLU A CA 1
ATOM 697 C C . GLU A 1 92 ? 28.419 41.786 47.305 1.00 14.57 111 GLU A C 1
ATOM 698 O O . GLU A 1 92 ? 28.153 42.933 47.687 1.00 13.73 111 GLU A O 1
ATOM 704 N N . GLN A 1 93 ? 28.438 41.440 46.032 1.00 12.45 112 GLN A N 1
ATOM 705 C CA . GLN A 1 93 ? 28.106 42.400 45.008 1.00 10.71 112 GLN A CA 1
ATOM 706 C C . GLN A 1 93 ? 26.606 42.642 45.009 1.00 9.16 112 GLN A C 1
ATOM 707 O O . GLN A 1 93 ? 25.815 41.726 45.245 1.00 6.78 112 GLN A O 1
ATOM 713 N N . SER A 1 94 ? 26.233 43.887 44.731 1.00 9.16 113 SER A N 1
ATOM 714 C CA . SER A 1 94 ? 24.834 44.258 44.558 1.00 11.54 113 SER A CA 1
ATOM 715 C C . SER A 1 94 ? 24.305 43.570 43.317 1.00 10.82 113 SER A C 1
ATOM 716 O O . SER A 1 94 ? 25.085 43.106 42.467 1.00 6.78 113 SER A O 1
ATOM 719 N N . ASP A 1 95 ? 22.981 43.505 43.213 1.00 13.19 114 ASP A N 1
ATOM 720 C CA . ASP A 1 95 ? 22.360 43.180 41.942 1.00 12.70 114 ASP A CA 1
ATOM 721 C C . ASP A 1 95 ? 22.908 44.152 40.897 1.00 8.26 114 ASP A C 1
ATOM 722 O O . ASP A 1 95 ? 23.198 45.325 41.200 1.00 12.53 114 ASP A O 1
ATOM 727 N N . TYR A 1 96 ? 23.048 43.686 39.666 1.00 8.73 115 TYR A N 1
ATOM 728 C CA . TYR A 1 96 ? 23.536 44.560 38.607 1.00 8.70 115 TYR A CA 1
ATOM 729 C C . TYR A 1 96 ? 22.456 45.487 38.037 1.00 9.23 115 TYR A C 1
ATOM 730 O O . TYR A 1 96 ? 21.238 45.220 38.145 1.00 10.25 115 TYR A O 1
ATOM 739 N N . LEU A 1 97 ? 22.942 46.589 37.471 1.00 8.57 116 LEU A N 1
ATOM 740 C CA . LEU A 1 97 ? 22.128 47.551 36.758 1.00 15.39 116 LEU A CA 1
ATOM 741 C C . LEU A 1 97 ? 22.687 47.560 35.340 1.00 14.50 116 LEU A C 1
ATOM 742 O O . LEU A 1 97 ? 23.909 47.611 35.148 1.00 13.82 116 LEU A O 1
ATOM 747 N N . GLU A 1 98 ? 21.817 47.496 34.337 1.00 9.41 117 GLU A N 1
ATOM 748 C CA . GLU A 1 98 ? 22.304 47.497 32.971 1.00 12.65 117 GLU A CA 1
ATOM 749 C C . GLU A 1 98 ? 22.146 48.911 32.402 1.00 8.33 117 GLU A C 1
ATOM 750 O O . GLU A 1 98 ? 21.022 49.408 32.224 1.00 10.05 117 GLU A O 1
ATOM 756 N N . LEU A 1 99 ? 23.286 49.567 32.176 1.00 9.46 118 LEU A N 1
ATOM 757 C CA . LEU A 1 99 ? 23.313 50.887 31.557 1.00 12.68 118 LEU A CA 1
ATOM 758 C C . LEU A 1 99 ? 23.187 50.686 30.056 1.00 12.30 118 LEU A C 1
ATOM 759 O O . LEU A 1 99 ? 23.938 49.916 29.451 1.00 11.04 118 LEU A O 1
ATOM 764 N N . LEU A 1 100 ? 22.197 51.345 29.473 1.00 12.64 119 LEU A N 1
ATOM 765 C CA . LEU A 1 100 ? 21.990 51.287 28.034 1.00 16.51 119 LEU A CA 1
ATOM 766 C C . LEU A 1 100 ? 22.033 52.689 27.491 1.00 12.34 119 LEU A C 1
ATOM 767 O O . LEU A 1 100 ? 21.540 53.623 28.117 1.00 13.92 119 LEU A O 1
ATOM 772 N N . VAL A 1 101 ? 22.649 52.829 26.327 1.00 14.96 120 VAL A N 1
ATOM 773 C CA . VAL A 1 101 ? 22.753 54.122 25.686 1.00 23.40 120 VAL A CA 1
ATOM 774 C C . VAL A 1 101 ? 21.627 54.271 24.652 1.00 27.07 120 VAL A C 1
ATOM 775 O O . VAL A 1 101 ? 21.311 53.336 23.914 1.00 24.25 120 VAL A O 1
ATOM 779 N N . LYS A 1 102 ? 21.004 55.442 24.648 1.00 32.95 121 LYS A N 1
ATOM 780 C CA . LYS A 1 102 ? 19.961 55.790 23.697 1.00 41.74 121 LYS A CA 1
ATOM 781 C C . LYS A 1 102 ? 20.530 56.910 22.810 1.00 50.80 121 LYS A C 1
ATOM 782 O O . LYS A 1 102 ? 20.816 58.007 23.298 1.00 44.83 121 LYS A O 1
ATOM 788 N N . GLU A 1 103 ? 20.733 56.636 21.521 1.00 59.15 122 GLU A N 1
ATOM 789 C CA . GLU A 1 103 ? 21.406 57.607 20.654 1.00 64.27 122 GLU A CA 1
ATOM 790 C C . GLU A 1 103 ? 20.662 58.946 20.642 1.00 60.69 122 GLU A C 1
ATOM 791 O O . GLU A 1 103 ? 21.250 59.991 20.343 1.00 60.04 122 GLU A O 1
ATOM 797 N N . ALA A 1 104 ? 19.372 58.900 20.980 1.00 57.15 123 ALA A N 1
ATOM 798 C CA . ALA A 1 104 ? 18.526 60.091 21.063 1.00 52.45 123 ALA A CA 1
ATOM 799 C C . ALA A 1 104 ? 17.639 60.062 22.311 1.00 50.45 123 ALA A C 1
ATOM 800 O O . ALA A 1 104 ? 17.748 60.919 23.195 1.00 47.17 123 ALA A O 1
ATOM 802 N N . ASP B 1 6 ? 27.465 41.334 19.766 1.00 34.52 25 ASP B N 1
ATOM 803 C CA . ASP B 1 6 ? 26.584 41.455 20.926 1.00 45.81 25 ASP B CA 1
ATOM 804 C C . ASP B 1 6 ? 26.211 40.079 21.479 1.00 47.15 25 ASP B C 1
ATOM 805 O O . ASP B 1 6 ? 25.220 39.477 21.062 1.00 50.34 25 ASP B O 1
ATOM 810 N N . LEU B 1 7 ? 27.010 39.589 22.424 1.00 40.56 26 LEU B N 1
ATOM 811 C CA . LEU B 1 7 ? 26.815 38.258 23.005 1.00 32.51 26 LEU B CA 1
ATOM 812 C C . LEU B 1 7 ? 25.693 38.216 24.048 1.00 32.56 26 LEU B C 1
ATOM 813 O O . LEU B 1 7 ? 25.665 39.029 24.981 1.00 30.87 26 LEU B O 1
ATOM 818 N N . PRO B 1 8 ? 24.774 37.247 23.900 1.00 30.93 27 PRO B N 1
ATOM 819 C CA . PRO B 1 8 ? 23.676 37.004 24.847 1.00 31.12 27 PRO B CA 1
ATOM 820 C C . PRO B 1 8 ? 24.201 36.722 26.261 1.00 26.84 27 PRO B C 1
ATOM 821 O O . PRO B 1 8 ? 25.207 36.038 26.372 1.00 23.46 27 PRO B O 1
ATOM 825 N N . ARG B 1 9 ? 23.542 37.233 27.303 1.00 24.09 28 ARG B N 1
ATOM 826 C CA . ARG B 1 9 ? 23.875 36.876 28.678 1.00 17.99 28 ARG B CA 1
ATOM 827 C C . ARG B 1 9 ? 23.528 35.393 28.892 1.00 12.24 28 ARG B C 1
ATOM 828 O O . ARG B 1 9 ? 22.438 34.959 28.527 1.00 11.71 28 ARG B O 1
ATOM 836 N N . PRO B 1 10 ? 24.465 34.597 29.452 1.00 11.89 29 PRO B N 1
ATOM 837 C CA . PRO B 1 10 ? 24.135 33.181 29.639 1.00 11.19 29 PRO B CA 1
ATOM 838 C C . PRO B 1 10 ? 23.144 33.020 30.803 1.00 16.68 29 PRO B C 1
ATOM 839 O O . PRO B 1 10 ? 22.889 33.976 31.532 1.00 16.54 29 PRO B O 1
ATOM 843 N N . SER B 1 11 ? 22.599 31.822 30.978 1.00 16.34 30 SER B N 1
ATOM 844 C CA . SER B 1 11 ? 21.822 31.514 32.171 1.00 12.13 30 SER B CA 1
ATOM 845 C C . SER B 1 11 ? 22.552 30.495 33.052 1.00 12.08 30 SER B C 1
ATOM 846 O O . SER B 1 11 ? 23.397 29.731 32.579 1.00 13.30 30 SER B O 1
ATOM 849 N N . ILE B 1 12 ? 22.238 30.521 34.343 1.00 9.35 31 ILE B N 1
ATOM 850 C CA . ILE B 1 12 ? 22.748 29.529 35.291 1.00 8.31 31 ILE B CA 1
ATOM 851 C C . ILE B 1 12 ? 21.586 28.853 36.026 1.00 13.75 31 ILE B C 1
ATOM 852 O O . ILE B 1 12 ? 20.604 29.512 36.402 1.00 17.91 31 ILE B O 1
ATOM 857 N N . SER B 1 13 ? 21.688 27.536 36.193 1.00 12.86 32 SER B N 1
ATOM 858 C CA . SER B 1 13 ? 20.693 26.754 36.917 1.00 13.67 32 SER B CA 1
ATOM 859 C C . SER B 1 13 ? 21.411 25.821 37.889 1.00 12.11 32 SER B C 1
ATOM 860 O O . SER B 1 13 ? 22.564 25.451 37.665 1.00 14.84 32 SER B O 1
ATOM 863 N N . ALA B 1 14 ? 20.733 25.445 38.970 1.00 15.65 33 ALA B N 1
ATOM 864 C CA . ALA B 1 14 ? 21.273 24.439 39.867 1.00 14.70 33 ALA B CA 1
ATOM 865 C C . ALA B 1 14 ? 20.401 23.188 39.896 1.00 19.32 33 ALA B C 1
ATOM 866 O O . ALA B 1 14 ? 19.168 23.271 39.986 1.00 19.83 33 ALA B O 1
ATOM 868 N N . GLU B 1 15 ? 21.051 22.031 39.804 1.00 18.90 34 GLU B N 1
ATOM 869 C CA . GLU B 1 15 ? 20.376 20.749 39.932 1.00 17.55 34 GLU B CA 1
ATOM 870 C C . GLU B 1 15 ? 20.963 19.981 41.108 1.00 21.96 34 GLU B C 1
ATOM 871 O O . GLU B 1 15 ? 22.155 19.724 41.139 1.00 16.98 34 GLU B O 1
ATOM 877 N N . PRO B 1 16 ? 20.118 19.575 42.069 1.00 28.54 35 PRO B N 1
ATOM 878 C CA . PRO B 1 16 ? 18.648 19.544 42.044 1.00 29.88 35 PRO B CA 1
ATOM 879 C C . PRO B 1 16 ? 18.005 20.904 42.236 1.00 27.42 35 PRO B C 1
ATOM 880 O O . PRO B 1 16 ? 16.863 21.118 41.837 1.00 33.58 35 PRO B O 1
ATOM 884 N N . GLY B 1 17 ? 18.735 21.800 42.880 1.00 19.91 36 GLY B N 1
ATOM 885 C CA . GLY B 1 17 ? 18.191 23.072 43.293 1.00 20.36 36 GLY B CA 1
ATOM 886 C C . GLY B 1 17 ? 19.240 23.830 44.072 1.00 22.52 36 GLY B C 1
ATOM 887 O O . GLY B 1 17 ? 20.396 23.412 44.127 1.00 16.37 36 GLY B O 1
ATOM 888 N N . THR B 1 18 ? 18.825 24.935 44.685 1.00 25.35 37 THR B N 1
ATOM 889 C CA . THR B 1 18 ? 19.740 25.870 45.323 1.00 23.20 37 THR B CA 1
ATOM 890 C C . THR B 1 18 ? 19.890 25.622 46.825 1.00 24.88 37 THR B C 1
ATOM 891 O O . THR B 1 18 ? 20.781 26.177 47.465 1.00 21.66 37 THR B O 1
ATOM 895 N N . VAL B 1 19 ? 19.011 24.799 47.390 1.00 27.02 38 VAL B N 1
ATOM 896 C CA . VAL B 1 19 ? 19.129 24.437 48.799 1.00 26.23 38 VAL B CA 1
ATOM 897 C C . VAL B 1 19 ? 19.564 22.972 48.899 1.00 22.98 38 VAL B C 1
ATOM 898 O O . VAL B 1 19 ? 18.811 22.062 48.570 1.00 25.67 38 VAL B O 1
ATOM 902 N N . ILE B 1 20 ? 20.804 22.762 49.329 1.00 26.40 39 ILE B N 1
ATOM 903 C CA . ILE B 1 20 ? 21.432 21.443 49.302 1.00 20.64 39 ILE B CA 1
ATOM 904 C C . ILE B 1 20 ? 21.920 21.053 50.686 1.00 24.64 39 ILE B C 1
ATOM 905 O O . ILE B 1 20 ? 22.601 21.835 51.343 1.00 28.78 39 ILE B O 1
ATOM 910 N N . PRO B 1 21 ? 21.596 19.829 51.126 1.00 22.54 40 PRO B N 1
ATOM 911 C CA . PRO B 1 21 ? 22.105 19.315 52.401 1.00 23.71 40 PRO B CA 1
ATOM 912 C C . PRO B 1 21 ? 23.620 19.146 52.366 1.00 24.74 40 PRO B C 1
ATOM 913 O O . PRO B 1 21 ? 24.170 18.757 51.319 1.00 23.56 40 PRO B O 1
ATOM 917 N N . LEU B 1 22 ? 24.281 19.455 53.484 1.00 26.49 41 LEU B N 1
ATOM 918 C CA . LEU B 1 22 ? 25.715 19.210 53.628 1.00 26.93 41 LEU B CA 1
ATOM 919 C C . LEU B 1 22 ? 26.002 17.773 53.203 1.00 25.22 41 LEU B C 1
ATOM 920 O O . LEU B 1 22 ? 25.279 16.851 53.611 1.00 32.60 41 LEU B O 1
ATOM 925 N N . GLY B 1 23 ? 27.027 17.581 52.374 1.00 22.10 42 GLY B N 1
ATOM 926 C CA . GLY B 1 23 ? 27.434 16.250 51.963 1.00 21.75 42 GLY B CA 1
ATOM 927 C C . GLY B 1 23 ? 26.793 15.819 50.665 1.00 22.20 42 GLY B C 1
ATOM 928 O O . GLY B 1 23 ? 27.256 14.872 50.029 1.00 20.93 42 GLY B O 1
ATOM 929 N N . SER B 1 24 ? 25.722 16.515 50.287 1.00 24.11 43 SER B N 1
ATOM 930 C CA . SER B 1 24 ? 25.005 16.240 49.045 1.00 22.28 43 SER B CA 1
ATOM 931 C C . SER B 1 24 ? 25.649 16.959 47.866 1.00 18.60 43 SER B C 1
ATOM 932 O O . SER B 1 24 ? 26.474 17.852 48.041 1.00 16.07 43 SER B O 1
ATOM 935 N N . HIS B 1 25 ? 25.257 16.579 46.659 1.00 20.72 44 HIS B N 1
ATOM 936 C CA . HIS B 1 25 ? 25.831 17.208 45.484 1.00 19.63 44 HIS B CA 1
ATOM 937 C C . HIS B 1 25 ? 24.911 18.273 44.907 1.00 19.35 44 HIS B C 1
ATOM 938 O O . HIS B 1 25 ? 23.708 18.303 45.176 1.00 23.32 44 HIS B O 1
ATOM 945 N N . VAL B 1 26 ? 25.505 19.153 44.112 1.00 18.16 45 VAL B N 1
ATOM 946 C CA . VAL B 1 26 ? 24.772 20.144 43.343 1.00 18.91 45 VAL B CA 1
ATOM 947 C C . VAL B 1 26 ? 25.480 20.305 41.994 1.00 19.04 45 VAL B C 1
ATOM 948 O O . VAL B 1 26 ? 26.709 20.248 41.920 1.00 16.95 45 VAL B O 1
ATOM 952 N N . THR B 1 27 ? 24.705 20.458 40.924 1.00 13.90 46 THR B N 1
ATOM 953 C CA . THR B 1 27 ? 25.290 20.696 39.610 1.00 10.87 46 THR B CA 1
ATOM 954 C C . THR B 1 27 ? 24.812 22.011 39.030 1.00 8.85 46 THR B C 1
ATOM 955 O O . THR B 1 27 ? 23.616 22.267 38.919 1.00 17.00 46 THR B O 1
ATOM 959 N N . PHE B 1 28 ? 25.774 22.860 38.695 1.00 12.61 47 PHE B N 1
ATOM 960 C CA . PHE B 1 28 ? 25.490 24.126 38.040 1.00 11.91 47 PHE B CA 1
ATOM 961 C C . PHE B 1 28 ? 25.557 23.916 36.537 1.00 12.88 47 PHE B C 1
ATOM 962 O O . PHE B 1 28 ? 26.517 23.331 36.022 1.00 12.47 47 PHE B O 1
ATOM 970 N N . VAL B 1 29 ? 24.507 24.359 35.849 1.00 14.63 48 VAL B N 1
ATOM 971 C CA . VAL B 1 29 ? 24.449 24.263 34.397 1.00 14.32 48 VAL B CA 1
ATOM 972 C C . VAL B 1 29 ? 24.467 25.667 33.799 1.00 13.61 48 VAL B C 1
ATOM 973 O O . VAL B 1 29 ? 23.590 26.491 34.093 1.00 15.19 48 VAL B O 1
ATOM 977 N N A CYS B 1 30 ? 25.488 25.936 32.989 0.52 11.29 49 CYS B N 1
ATOM 978 N N B CYS B 1 30 ? 25.474 25.942 32.972 0.48 11.27 49 CYS B N 1
ATOM 979 C CA A CYS B 1 30 ? 25.606 27.198 32.276 0.52 10.74 49 CYS B CA 1
ATOM 980 C CA B CYS B 1 30 ? 25.570 27.218 32.277 0.48 10.45 49 CYS B CA 1
ATOM 981 C C A CYS B 1 30 ? 25.080 26.997 30.854 0.52 13.33 49 CYS B C 1
ATOM 982 C C B CYS B 1 30 ? 25.113 27.034 30.837 0.48 13.38 49 CYS B C 1
ATOM 983 O O A CYS B 1 30 ? 25.494 26.066 30.161 0.52 12.64 49 CYS B O 1
ATOM 984 O O B CYS B 1 30 ? 25.604 26.157 30.119 0.48 12.57 49 CYS B O 1
ATOM 989 N N . ARG B 1 31 ? 24.159 27.857 30.425 1.00 12.99 50 ARG B N 1
ATOM 990 C CA . ARG B 1 31 ? 23.607 27.777 29.072 1.00 12.71 50 ARG B CA 1
ATOM 991 C C . ARG B 1 31 ? 23.867 29.068 28.302 1.00 10.68 50 ARG B C 1
ATOM 992 O O . ARG B 1 31 ? 23.686 30.169 28.824 1.00 13.53 50 ARG B O 1
ATOM 1000 N N . GLY B 1 32 ? 24.308 28.925 27.061 1.00 11.99 51 GLY B N 1
ATOM 1001 C CA . GLY B 1 32 ? 24.616 30.069 26.230 1.00 9.45 51 GLY B CA 1
ATOM 1002 C C . GLY B 1 32 ? 24.200 29.794 24.796 1.00 13.05 51 GLY B C 1
ATOM 1003 O O . GLY B 1 32 ? 23.468 28.826 24.514 1.00 11.61 51 GLY B O 1
ATOM 1004 N N . PRO B 1 33 ? 24.656 30.646 23.874 1.00 12.31 52 PRO B N 1
ATOM 1005 C CA . PRO B 1 33 ? 24.325 30.463 22.462 1.00 11.96 52 PRO B CA 1
ATOM 1006 C C . PRO B 1 33 ? 25.150 29.329 21.883 1.00 12.38 52 PRO B C 1
ATOM 1007 O O . PRO B 1 33 ? 26.098 28.848 22.511 1.00 12.20 52 PRO B O 1
ATOM 1011 N N . VAL B 1 34 ? 24.795 28.892 20.684 1.00 17.19 53 VAL B N 1
ATOM 1012 C CA . VAL B 1 34 ? 25.645 27.948 19.978 1.00 20.25 53 VAL B CA 1
ATOM 1013 C C . VAL B 1 34 ? 27.057 28.573 19.803 1.00 17.15 53 VAL B C 1
ATOM 1014 O O . VAL B 1 34 ? 27.204 29.808 19.777 1.00 17.33 53 VAL B O 1
ATOM 1018 N N . GLY B 1 35 ? 28.094 27.737 19.753 1.00 15.42 54 GLY B N 1
ATOM 1019 C CA . GLY B 1 35 ? 29.436 28.221 19.447 1.00 14.28 54 GLY B CA 1
ATOM 1020 C C . GLY B 1 35 ? 30.315 28.727 20.589 1.00 11.79 54 GLY B C 1
ATOM 1021 O O . GLY B 1 35 ? 31.354 29.328 20.357 1.00 14.29 54 GLY B O 1
ATOM 1022 N N . VAL B 1 36 ? 29.911 28.492 21.827 1.00 15.62 55 VAL B N 1
ATOM 1023 C CA . VAL B 1 36 ? 30.756 28.857 22.966 1.00 16.46 55 VAL B CA 1
ATOM 1024 C C . VAL B 1 36 ? 32.044 28.015 22.967 1.00 17.78 55 VAL B C 1
ATOM 1025 O O . VAL B 1 36 ? 32.017 26.816 22.682 1.00 19.28 55 VAL B O 1
ATOM 1029 N N . GLN B 1 37 ? 33.166 28.658 23.266 1.00 12.92 56 GLN B N 1
ATOM 1030 C CA . GLN B 1 37 ? 34.435 27.967 23.453 1.00 15.74 56 GLN B CA 1
ATOM 1031 C C . GLN B 1 37 ? 34.640 27.526 24.910 1.00 17.46 56 GLN B C 1
ATOM 1032 O O . GLN B 1 37 ? 35.017 26.384 25.178 1.00 13.76 56 GLN B O 1
ATOM 1038 N N . THR B 1 38 ? 34.404 28.449 25.843 1.00 13.23 57 THR B N 1
ATOM 1039 C CA . THR B 1 38 ? 34.675 28.208 27.256 1.00 13.61 57 THR B CA 1
ATOM 1040 C C . THR B 1 38 ? 33.521 28.682 28.136 1.00 10.58 57 THR B C 1
ATOM 1041 O O . THR B 1 38 ? 33.019 29.784 27.945 1.00 10.13 57 THR B O 1
ATOM 1045 N N . PHE B 1 39 ? 33.101 27.848 29.084 1.00 9.23 58 PHE B N 1
ATOM 1046 C CA . PHE B 1 39 ? 32.203 28.297 30.143 1.00 7.00 58 PHE B CA 1
ATOM 1047 C C . PHE B 1 39 ? 33.006 28.406 31.426 1.00 9.41 58 PHE B C 1
ATOM 1048 O O . PHE B 1 39 ? 33.863 27.561 31.717 1.00 10.71 58 PHE B O 1
ATOM 1056 N N . ARG B 1 40 ? 32.704 29.439 32.200 1.00 12.66 59 ARG B N 1
ATOM 1057 C CA . ARG B 1 40 ? 33.341 29.636 33.490 1.00 8.82 59 ARG B CA 1
ATOM 1058 C C . ARG B 1 40 ? 32.283 29.807 34.559 1.00 11.89 59 ARG B C 1
ATOM 1059 O O . ARG B 1 40 ? 31.369 30.618 34.418 1.00 10.30 59 ARG B O 1
ATOM 1067 N N . LEU B 1 41 ? 32.409 29.023 35.622 1.00 8.73 60 LEU B N 1
ATOM 1068 C CA . LEU B 1 41 ? 31.588 29.194 36.803 1.00 9.54 60 LEU B CA 1
ATOM 1069 C C . LEU B 1 41 ? 32.339 30.141 37.709 1.00 11.37 60 LEU B C 1
ATOM 1070 O O . LEU B 1 41 ? 33.492 29.889 38.048 1.00 10.39 60 LEU B O 1
ATOM 1075 N N . GLU B 1 42 ? 31.682 31.228 38.096 1.00 8.05 61 GLU B N 1
ATOM 1076 C CA . GLU B 1 42 ? 32.264 32.193 39.012 1.00 7.06 61 GLU B CA 1
ATOM 1077 C C . GLU B 1 42 ? 31.680 32.061 40.399 1.00 9.97 61 GLU B C 1
ATOM 1078 O O . GLU B 1 42 ? 30.463 32.233 40.598 1.00 10.46 61 GLU B O 1
ATOM 1084 N N . ARG B 1 43 ? 32.554 31.730 41.352 1.00 7.40 62 ARG B N 1
ATOM 1085 C CA . ARG B 1 43 ? 32.172 31.522 42.750 1.00 9.22 62 ARG B CA 1
ATOM 1086 C C . ARG B 1 43 ? 32.506 32.771 43.563 1.00 11.08 62 ARG B C 1
ATOM 1087 O O . ARG B 1 43 ? 33.678 33.030 43.886 1.00 8.67 62 ARG B O 1
ATOM 1095 N N . GLU B 1 44 ? 31.485 33.555 43.884 1.00 11.11 63 GLU B N 1
ATOM 1096 C CA . GLU B 1 44 ? 31.737 34.882 44.440 1.00 12.78 63 GLU B CA 1
ATOM 1097 C C . GLU B 1 44 ? 32.444 34.887 45.796 1.00 12.68 63 GLU B C 1
ATOM 1098 O O . GLU B 1 44 ? 33.329 35.705 46.025 1.00 16.01 63 GLU B O 1
ATOM 1104 N N . SER B 1 45 ? 32.056 33.984 46.686 1.00 9.13 64 SER B N 1
ATOM 1105 C CA . SER B 1 45 ? 32.490 34.083 48.076 1.00 16.45 64 SER B CA 1
ATOM 1106 C C . SER B 1 45 ? 34.007 34.307 48.234 1.00 17.78 64 SER B C 1
ATOM 1107 O O . SER B 1 45 ? 34.427 35.222 48.949 1.00 21.53 64 SER B O 1
ATOM 1110 N N . ARG B 1 46 ? 34.824 33.496 47.568 1.00 14.14 65 ARG B N 1
ATOM 1111 C CA . ARG B 1 46 ? 36.273 33.609 47.734 1.00 20.57 65 ARG B CA 1
ATOM 1112 C C . ARG B 1 46 ? 36.950 33.953 46.421 1.00 19.61 65 ARG B C 1
ATOM 1113 O O . ARG B 1 46 ? 38.149 33.727 46.253 1.00 15.79 65 ARG B O 1
ATOM 1121 N N . SER B 1 47 ? 36.163 34.503 45.499 1.00 15.34 66 SER B N 1
ATOM 1122 C CA . SER B 1 47 ? 36.648 34.924 44.181 1.00 13.29 66 SER B CA 1
ATOM 1123 C C . SER B 1 47 ? 37.404 33.823 43.464 1.00 14.01 66 SER B C 1
ATOM 1124 O O . SER B 1 47 ? 38.518 34.043 42.982 1.00 14.70 66 SER B O 1
ATOM 1127 N N . THR B 1 48 ? 36.814 32.638 43.405 1.00 9.58 67 THR B N 1
ATOM 1128 C CA . THR B 1 48 ? 37.426 31.566 42.640 1.00 8.30 67 THR B CA 1
ATOM 1129 C C . THR B 1 48 ? 36.504 31.207 41.448 1.00 13.60 67 THR B C 1
ATOM 1130 O O . THR B 1 48 ? 35.354 31.687 41.350 1.00 9.25 67 THR B O 1
ATOM 1134 N N . TYR B 1 49 ? 37.014 30.390 40.535 1.00 11.23 68 TYR B N 1
ATOM 1135 C CA . TYR B 1 49 ? 36.243 30.013 39.360 1.00 9.03 68 TYR B CA 1
ATOM 1136 C C . TYR B 1 49 ? 36.606 28.605 38.882 1.00 11.64 68 TYR B C 1
ATOM 1137 O O . TYR B 1 49 ? 37.627 28.031 39.311 1.00 10.70 68 TYR B O 1
ATOM 1146 N N . ASN B 1 50 ? 35.749 28.052 38.019 1.00 6.94 69 ASN B N 1
ATOM 1147 C CA . ASN B 1 50 ? 36.019 26.813 37.315 1.00 7.38 69 ASN B CA 1
ATOM 1148 C C . ASN B 1 50 ? 35.774 27.074 35.855 1.00 10.93 69 ASN B C 1
ATOM 1149 O O . ASN B 1 50 ? 34.774 27.704 35.505 1.00 11.58 69 ASN B O 1
ATOM 1154 N N . ASP B 1 51 ? 36.698 26.615 35.012 1.00 8.38 70 ASP B N 1
ATOM 1155 C CA . ASP B 1 51 ? 36.583 26.740 33.552 1.00 8.32 70 ASP B CA 1
ATOM 1156 C C . ASP B 1 51 ? 36.375 25.379 32.919 1.00 9.40 70 ASP B C 1
ATOM 1157 O O . ASP B 1 51 ? 36.919 24.368 33.398 1.00 10.00 70 ASP B O 1
ATOM 1162 N N . THR B 1 52 ? 35.622 25.351 31.823 1.00 10.67 71 THR B N 1
ATOM 1163 C CA . THR B 1 52 ? 35.551 24.153 30.993 1.00 11.62 71 THR B CA 1
ATOM 1164 C C . THR B 1 52 ? 35.402 24.490 29.509 1.00 8.51 71 THR B C 1
ATOM 1165 O O . THR B 1 52 ? 34.701 25.431 29.145 1.00 10.36 71 THR B O 1
ATOM 1169 N N . GLU B 1 53 ? 36.098 23.718 28.673 1.00 9.60 72 GLU B N 1
ATOM 1170 C CA . GLU B 1 53 ? 35.934 23.772 27.225 1.00 10.49 72 GLU B CA 1
ATOM 1171 C C . GLU B 1 53 ? 35.096 22.601 26.761 1.00 9.67 72 GLU B C 1
ATOM 1172 O O . GLU B 1 53 ? 34.965 22.380 25.563 1.00 14.58 72 GLU B O 1
ATOM 1178 N N . ASP B 1 54 ? 34.562 21.835 27.706 1.00 10.65 73 ASP B N 1
ATOM 1179 C CA . ASP B 1 54 ? 33.726 20.674 27.372 1.00 15.17 73 ASP B CA 1
ATOM 1180 C C . ASP B 1 54 ? 32.271 21.083 27.153 1.00 13.46 73 ASP B C 1
ATOM 1181 O O . ASP B 1 54 ? 31.406 20.888 28.001 1.00 15.75 73 ASP B O 1
ATOM 1186 N N . VAL B 1 55 ? 32.027 21.656 25.989 1.00 13.24 74 VAL B N 1
ATOM 1187 C CA . VAL B 1 55 ? 30.745 22.212 25.635 1.00 14.11 74 VAL B CA 1
ATOM 1188 C C . VAL B 1 55 ? 29.953 21.228 24.766 1.00 13.72 74 VAL B C 1
ATOM 1189 O O . VAL B 1 55 ? 30.516 20.552 23.915 1.00 14.85 74 VAL B O 1
ATOM 1193 N N . SER B 1 56 ? 28.650 21.132 24.990 1.00 9.75 75 SER B N 1
ATOM 1194 C CA . SER B 1 56 ? 27.791 20.379 24.078 1.00 8.26 75 SER B CA 1
ATOM 1195 C C . SER B 1 56 ? 26.423 21.078 23.953 1.00 12.02 75 SER B C 1
ATOM 1196 O O . SER B 1 56 ? 26.143 22.043 24.661 1.00 12.21 75 SER B O 1
ATOM 1199 N N . GLN B 1 57 ? 25.585 20.619 23.034 1.00 12.57 76 GLN B N 1
ATOM 1200 C CA . GLN B 1 57 ? 24.345 21.330 22.727 1.00 9.33 76 GLN B CA 1
ATOM 1201 C C . GLN B 1 57 ? 23.117 20.553 23.126 1.00 10.46 76 GLN B C 1
ATOM 1202 O O . GLN B 1 57 ? 23.035 19.343 22.899 1.00 9.70 76 GLN B O 1
ATOM 1208 N N . ALA B 1 58 ? 22.139 21.261 23.678 1.00 12.61 77 ALA B N 1
ATOM 1209 C CA . ALA B 1 58 ? 20.842 20.664 23.996 1.00 15.71 77 ALA B CA 1
ATOM 1210 C C . ALA B 1 58 ? 19.877 20.824 22.813 1.00 21.94 77 ALA B C 1
ATOM 1211 O O . ALA B 1 58 ? 18.936 20.047 22.651 1.00 23.68 77 ALA B O 1
ATOM 1213 N N . SER B 1 59 ? 20.135 21.826 21.981 1.00 20.57 78 SER B N 1
ATOM 1214 C CA . SER B 1 59 ? 19.350 22.080 20.782 1.00 20.26 78 SER B CA 1
ATOM 1215 C C . SER B 1 59 ? 20.233 22.881 19.830 1.00 20.80 78 SER B C 1
ATOM 1216 O O . SER B 1 59 ? 21.326 23.292 20.204 1.00 16.85 78 SER B O 1
ATOM 1219 N N . PRO B 1 60 ? 19.766 23.124 18.598 1.00 23.39 79 PRO B N 1
ATOM 1220 C CA . PRO B 1 60 ? 20.686 23.735 17.632 1.00 23.59 79 PRO B CA 1
ATOM 1221 C C . PRO B 1 60 ? 21.068 25.183 17.966 1.00 20.52 79 PRO B C 1
ATOM 1222 O O . PRO B 1 60 ? 22.096 25.664 17.493 1.00 21.24 79 PRO B O 1
ATOM 1226 N N . SER B 1 61 ? 20.276 25.856 18.792 1.00 23.85 80 SER B N 1
ATOM 1227 C CA . SER B 1 61 ? 20.569 27.246 19.151 1.00 27.61 80 SER B CA 1
ATOM 1228 C C . SER B 1 61 ? 21.186 27.407 20.543 1.00 23.88 80 SER B C 1
ATOM 1229 O O . SER B 1 61 ? 21.205 28.507 21.091 1.00 21.83 80 SER B O 1
ATOM 1232 N N . GLU B 1 62 ? 21.684 26.320 21.117 1.00 15.83 81 GLU B N 1
ATOM 1233 C CA . GLU B 1 62 ? 22.183 26.363 22.489 1.00 15.58 81 GLU B CA 1
ATOM 1234 C C . GLU B 1 62 ? 23.427 25.503 22.674 1.00 14.56 81 GLU B C 1
ATOM 1235 O O . GLU B 1 62 ? 23.534 24.423 22.099 1.00 12.88 81 GLU B O 1
ATOM 1241 N N . SER B 1 63 ? 24.362 25.993 23.484 1.00 13.98 82 SER B N 1
ATOM 1242 C CA . SER B 1 63 ? 25.423 25.149 24.008 1.00 12.70 82 SER B CA 1
ATOM 1243 C C . SER B 1 63 ? 25.441 25.296 25.526 1.00 9.62 82 SER B C 1
ATOM 1244 O O . SER B 1 63 ? 24.843 26.221 26.071 1.00 10.63 82 SER B O 1
ATOM 1247 N N . GLU B 1 64 ? 26.100 24.367 26.207 1.00 10.99 83 GLU B N 1
ATOM 1248 C CA . GLU B 1 64 ? 26.042 24.314 27.663 1.00 10.57 83 GLU B CA 1
ATOM 1249 C C . GLU B 1 64 ? 27.204 23.521 28.243 1.00 10.93 83 GLU B C 1
ATOM 1250 O O . GLU B 1 64 ? 27.864 22.767 27.536 1.00 12.98 83 GLU B O 1
ATOM 1256 N N . ALA B 1 65 ? 27.455 23.709 29.534 1.00 13.00 84 ALA B N 1
ATOM 1257 C CA . ALA B 1 65 ? 28.492 22.974 30.253 1.00 12.37 84 ALA B CA 1
ATOM 1258 C C . ALA B 1 65 ? 28.001 22.834 31.676 1.00 13.42 84 ALA B C 1
ATOM 1259 O O . ALA B 1 65 ? 27.145 23.608 32.113 1.00 12.78 84 ALA B O 1
ATOM 1261 N N . ARG B 1 66 ? 28.561 21.873 32.407 1.00 14.44 85 ARG B N 1
ATOM 1262 C CA . ARG B 1 66 ? 28.117 21.569 33.765 1.00 12.21 85 ARG B CA 1
ATOM 1263 C C . ARG B 1 66 ? 29.287 21.539 34.706 1.00 13.55 85 ARG B C 1
ATOM 1264 O O . ARG B 1 66 ? 30.388 21.139 34.329 1.00 15.04 85 ARG B O 1
ATOM 1272 N N . PHE B 1 67 ? 29.032 21.975 35.938 1.00 12.17 86 PHE B N 1
ATOM 1273 C CA . PHE B 1 67 ? 30.015 21.945 36.995 1.00 9.56 86 PHE B CA 1
ATOM 1274 C C . PHE B 1 67 ? 29.332 21.308 38.191 1.00 14.91 86 PHE B C 1
ATOM 1275 O O . PHE B 1 67 ? 28.346 21.829 38.714 1.00 16.28 86 PHE B O 1
ATOM 1283 N N . ARG B 1 68 ? 29.855 20.170 38.611 1.00 15.51 87 ARG B N 1
ATOM 1284 C CA A ARG B 1 68 ? 29.261 19.433 39.719 0.65 17.03 87 ARG B CA 1
ATOM 1285 C CA B ARG B 1 68 ? 29.275 19.411 39.707 0.35 17.16 87 ARG B CA 1
ATOM 1286 C C . ARG B 1 68 ? 30.151 19.522 40.949 1.00 17.38 87 ARG B C 1
ATOM 1287 O O . ARG B 1 68 ? 31.362 19.310 40.881 1.00 20.14 87 ARG B O 1
ATOM 1302 N N . ILE B 1 69 ? 29.539 19.869 42.072 1.00 12.61 88 ILE B N 1
ATOM 1303 C CA . ILE B 1 69 ? 30.203 19.825 43.363 1.00 18.76 88 ILE B CA 1
ATOM 1304 C C . ILE B 1 69 ? 29.622 18.573 44.001 1.00 18.67 88 ILE B C 1
ATOM 1305 O O . ILE B 1 69 ? 28.424 18.528 44.295 1.00 15.25 88 ILE B O 1
ATOM 1310 N N . ASP B 1 70 ? 30.454 17.550 44.178 1.00 22.75 89 ASP B N 1
ATOM 1311 C CA . ASP B 1 70 ? 29.953 16.245 44.619 1.00 25.93 89 ASP B CA 1
ATOM 1312 C C . ASP B 1 70 ? 29.496 16.219 46.067 1.00 19.10 89 ASP B C 1
ATOM 1313 O O . ASP B 1 70 ? 28.586 15.474 46.418 1.00 21.08 89 ASP B O 1
ATOM 1318 N N . SER B 1 71 ? 30.140 17.020 46.902 1.00 15.52 90 SER B N 1
ATOM 1319 C CA . SER B 1 71 ? 29.837 17.013 48.324 1.00 19.42 90 SER B CA 1
ATOM 1320 C C . SER B 1 71 ? 29.874 18.419 48.917 1.00 18.00 90 SER B C 1
ATOM 1321 O O . SER B 1 71 ? 30.929 18.920 49.322 1.00 21.80 90 SER B O 1
ATOM 1324 N N . VAL B 1 72 ? 28.707 19.052 48.975 1.00 19.96 91 VAL B N 1
ATOM 1325 C CA . VAL B 1 72 ? 28.589 20.437 49.448 1.00 17.01 91 VAL B CA 1
ATOM 1326 C C . VAL B 1 72 ? 29.074 20.598 50.889 1.00 16.98 91 VAL B C 1
ATOM 1327 O O . VAL B 1 72 ? 28.727 19.789 51.770 1.00 22.25 91 VAL B O 1
ATOM 1331 N N . SER B 1 73 ? 29.890 21.622 51.127 1.00 15.85 92 SER B N 1
ATOM 1332 C CA . SER B 1 73 ? 30.286 21.976 52.490 1.00 20.47 92 SER B CA 1
ATOM 1333 C C . SER B 1 73 ? 29.732 23.360 52.844 1.00 19.30 92 SER B C 1
ATOM 1334 O O . SER B 1 73 ? 29.146 24.032 52.002 1.00 17.18 92 SER B O 1
ATOM 1337 N N . GLU B 1 74 ? 29.905 23.788 54.087 1.00 19.68 93 GLU B N 1
ATOM 1338 C CA . GLU B 1 74 ? 29.408 25.098 54.499 1.00 18.02 93 GLU B CA 1
ATOM 1339 C C . GLU B 1 74 ? 29.971 26.229 53.636 1.00 18.07 93 GLU B C 1
ATOM 1340 O O . GLU B 1 74 ? 29.262 27.169 53.301 1.00 18.60 93 GLU B O 1
ATOM 1346 N N . GLY B 1 75 ? 31.246 26.114 53.271 1.00 16.79 94 GLY B N 1
ATOM 1347 C CA . GLY B 1 75 ? 31.911 27.074 52.405 1.00 16.74 94 GLY B CA 1
ATOM 1348 C C . GLY B 1 75 ? 31.304 27.235 51.017 1.00 14.69 94 GLY B C 1
ATOM 1349 O O . GLY B 1 75 ? 31.559 28.234 50.355 1.00 15.18 94 GLY B O 1
ATOM 1350 N N . ASN B 1 76 ? 30.498 26.270 50.577 1.00 13.84 95 ASN B N 1
ATOM 1351 C CA . ASN B 1 76 ? 29.807 26.386 49.289 1.00 15.97 95 ASN B CA 1
ATOM 1352 C C . ASN B 1 76 ? 28.594 27.336 49.255 1.00 15.51 95 ASN B C 1
ATOM 1353 O O . ASN B 1 76 ? 28.041 27.604 48.183 1.00 13.80 95 ASN B O 1
ATOM 1358 N N . ALA B 1 77 ? 28.163 27.829 50.411 1.00 15.54 96 ALA B N 1
ATOM 1359 C CA . ALA B 1 77 ? 27.065 28.783 50.416 1.00 16.78 96 ALA B CA 1
ATOM 1360 C C . ALA B 1 77 ? 27.528 30.079 49.763 1.00 17.93 96 ALA B C 1
ATOM 1361 O O . ALA B 1 77 ? 28.692 30.460 49.891 1.00 21.44 96 ALA B O 1
ATOM 1363 N N . GLY B 1 78 ? 26.630 30.749 49.041 1.00 15.82 97 GLY B N 1
ATOM 1364 C CA . GLY B 1 78 ? 26.962 32.028 48.453 1.00 9.81 97 GLY B CA 1
ATOM 1365 C C . GLY B 1 78 ? 26.574 32.165 47.002 1.00 9.06 97 GLY B C 1
ATOM 1366 O O . GLY B 1 78 ? 25.957 31.256 46.436 1.00 10.04 97 GLY B O 1
ATOM 1367 N N . PRO B 1 79 ? 26.907 33.326 46.398 1.00 12.51 98 PRO B N 1
ATOM 1368 C CA . PRO B 1 79 ? 26.519 33.607 45.009 1.00 13.30 98 PRO B CA 1
ATOM 1369 C C . PRO B 1 79 ? 27.380 32.903 43.951 1.00 10.99 98 PRO B C 1
ATOM 1370 O O . PRO B 1 79 ? 28.608 32.788 44.091 1.00 10.44 98 PRO B O 1
ATOM 1374 N N . TYR B 1 80 ? 26.708 32.427 42.908 1.00 6.74 99 TYR B N 1
ATOM 1375 C CA . TYR B 1 80 ? 27.364 31.805 41.759 1.00 8.90 99 TYR B CA 1
ATOM 1376 C C . TYR B 1 80 ? 26.831 32.454 40.487 1.00 10.49 99 TYR B C 1
ATOM 1377 O O . TYR B 1 80 ? 25.644 32.778 40.415 1.00 8.98 99 TYR B O 1
ATOM 1386 N N . ARG B 1 81 ? 27.710 32.634 39.499 1.00 7.51 100 ARG B N 1
ATOM 1387 C CA . ARG B 1 81 ? 27.323 33.120 38.170 1.00 4.32 100 ARG B CA 1
ATOM 1388 C C . ARG B 1 81 ? 28.099 32.334 37.121 1.00 6.92 100 ARG B C 1
ATOM 1389 O O . ARG B 1 81 ? 29.102 31.710 37.436 1.00 9.41 100 ARG B O 1
ATOM 1397 N N A CYS B 1 82 ? 27.609 32.410 35.881 0.52 7.19 101 CYS B N 1
ATOM 1398 N N B CYS B 1 82 ? 27.640 32.307 35.884 0.48 7.58 101 CYS B N 1
ATOM 1399 C CA A CYS B 1 82 ? 28.226 31.809 34.698 0.52 8.47 101 CYS B CA 1
ATOM 1400 C CA B CYS B 1 82 ? 28.517 31.788 34.846 0.48 7.96 101 CYS B CA 1
ATOM 1401 C C A CYS B 1 82 ? 28.713 32.930 33.770 0.52 10.72 101 CYS B C 1
ATOM 1402 C C B CYS B 1 82 ? 28.693 32.830 33.751 0.48 10.27 101 CYS B C 1
ATOM 1403 O O A CYS B 1 82 ? 28.126 34.009 33.727 0.52 9.98 101 CYS B O 1
ATOM 1404 O O B CYS B 1 82 ? 27.892 33.769 33.599 0.48 9.41 101 CYS B O 1
ATOM 1409 N N . ILE B 1 83 ? 29.782 32.681 33.020 1.00 9.85 102 ILE B N 1
ATOM 1410 C CA . ILE B 1 83 ? 30.166 33.608 31.988 1.00 10.72 102 ILE B CA 1
ATOM 1411 C C . ILE B 1 83 ? 30.766 32.719 30.886 1.00 9.71 102 ILE B C 1
ATOM 1412 O O . ILE B 1 83 ? 31.280 31.647 31.172 1.00 8.79 102 ILE B O 1
ATOM 1417 N N . TYR B 1 84 ? 30.664 33.130 29.633 1.00 10.37 103 TYR B N 1
ATOM 1418 C CA . TYR B 1 84 ? 31.246 32.323 28.563 1.00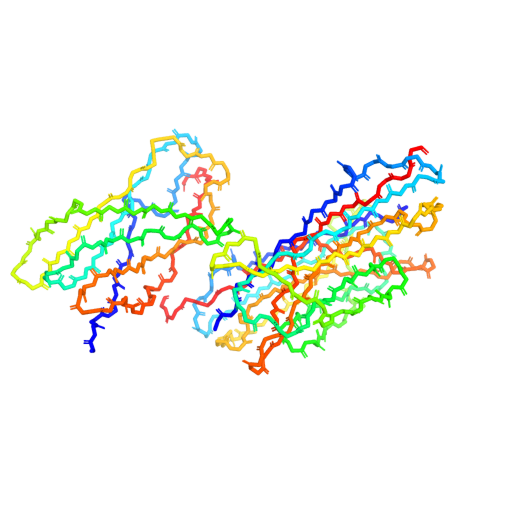 13.51 103 TYR B CA 1
ATOM 1419 C C . TYR B 1 84 ? 32.184 33.098 27.656 1.00 10.40 103 TYR B C 1
ATOM 1420 O O . TYR B 1 84 ? 32.047 34.292 27.506 1.00 10.81 103 TYR B O 1
ATOM 1429 N N . TYR B 1 85 ? 33.147 32.395 27.072 1.00 11.13 104 TYR B N 1
ATOM 1430 C CA . TYR B 1 85 ? 33.982 32.965 26.040 1.00 14.78 104 TYR B CA 1
ATOM 1431 C C . TYR B 1 85 ? 33.599 32.411 24.687 1.00 15.53 104 TYR B C 1
ATOM 1432 O O . TYR B 1 85 ? 33.648 31.208 24.471 1.00 14.18 104 TYR B O 1
ATOM 1441 N N . LYS B 1 86 ? 33.218 33.302 23.780 1.00 16.96 105 LYS B N 1
ATOM 1442 C CA . LYS B 1 86 ? 32.992 32.944 22.384 1.00 15.72 105 LYS B CA 1
ATOM 1443 C C . LYS B 1 86 ? 33.771 33.936 21.521 1.00 20.49 105 LYS B C 1
ATOM 1444 O O . LYS B 1 86 ? 33.438 35.122 21.502 1.00 22.10 105 LYS B O 1
ATOM 1450 N N . PRO B 1 87 ? 34.826 33.461 20.817 1.00 22.58 106 PRO B N 1
ATOM 1451 C CA . PRO B 1 87 ? 35.702 34.370 20.050 1.00 23.51 106 PRO B CA 1
ATOM 1452 C C . PRO B 1 87 ? 34.920 35.502 19.370 1.00 19.89 106 PRO B C 1
ATOM 1453 O O . PRO B 1 87 ? 33.965 35.244 18.638 1.00 21.14 106 PRO B O 1
ATOM 1457 N N . PRO B 1 88 ? 35.350 36.756 19.579 1.00 25.03 107 PRO B N 1
ATOM 1458 C CA . PRO B 1 88 ? 36.590 37.070 20.286 1.00 26.06 107 PRO B CA 1
ATOM 1459 C C . PRO B 1 88 ? 36.329 37.701 21.643 1.00 25.69 107 PRO B C 1
ATOM 1460 O O . PRO B 1 88 ? 37.238 38.341 22.158 1.00 24.41 107 PRO B O 1
ATOM 1464 N N . LYS B 1 89 ? 35.132 37.515 22.203 1.00 21.39 108 LYS B N 1
ATOM 1465 C CA . LYS B 1 89 ? 34.727 38.187 23.448 1.00 20.99 108 LYS B CA 1
ATOM 1466 C C . LYS B 1 89 ? 34.243 37.240 24.574 1.00 17.42 108 LYS B C 1
ATOM 1467 O O . LYS B 1 89 ? 33.749 36.137 24.316 1.00 20.97 108 LYS B O 1
ATOM 1473 N N . TRP B 1 90 ? 34.384 37.694 25.819 1.00 15.53 109 TRP B N 1
ATOM 1474 C CA . TRP B 1 90 ? 33.628 37.133 26.943 1.00 16.57 109 TRP B CA 1
ATOM 1475 C C . TRP B 1 90 ? 32.238 37.788 26.983 1.00 16.94 109 TRP B C 1
ATOM 1476 O O . TRP B 1 90 ? 32.087 38.976 26.674 1.00 16.94 109 TRP B O 1
ATOM 1487 N N . SER B 1 91 ? 31.229 37.011 27.360 1.00 15.42 110 SER B N 1
ATOM 1488 C CA . SER B 1 91 ? 29.874 37.520 27.520 1.00 10.50 110 SER B CA 1
ATOM 1489 C C . SER B 1 91 ? 29.816 38.299 28.818 1.00 12.71 110 SER B C 1
ATOM 1490 O O . SER B 1 91 ? 30.801 38.365 29.553 1.00 7.91 110 SER B O 1
ATOM 1493 N N . GLU B 1 92 ? 28.649 38.878 29.091 1.00 13.26 111 GLU B N 1
ATOM 1494 C CA . GLU B 1 92 ? 28.334 39.409 30.408 1.00 12.98 111 GLU B CA 1
ATOM 1495 C C . GLU B 1 92 ? 28.105 38.245 31.351 1.00 12.48 111 GLU B C 1
ATOM 1496 O O . GLU B 1 92 ? 27.707 37.157 30.927 1.00 15.06 111 GLU B O 1
ATOM 1502 N N . GLN B 1 93 ? 28.350 38.453 32.634 1.00 7.28 112 GLN B N 1
ATOM 1503 C CA . GLN B 1 93 ? 28.016 37.408 33.573 1.00 10.91 112 GLN B CA 1
ATOM 1504 C C . GLN B 1 93 ? 26.498 37.203 33.655 1.00 11.13 112 GLN B C 1
ATOM 1505 O O . GLN B 1 93 ? 25.716 38.155 33.512 1.00 8.43 112 GLN B O 1
ATOM 1511 N N . SER B 1 94 ? 26.098 35.956 33.912 1.00 8.06 113 SER B N 1
ATOM 1512 C CA . SER B 1 94 ? 24.705 35.632 34.203 1.00 12.14 113 SER B CA 1
ATOM 1513 C C . SER B 1 94 ? 24.196 36.347 35.464 1.00 8.64 113 SER B C 1
ATOM 1514 O O . SER B 1 94 ? 24.989 36.845 36.279 1.00 11.47 113 SER B O 1
ATOM 1517 N N . ASP B 1 95 ? 22.871 36.394 35.612 1.00 9.52 114 ASP B N 1
ATOM 1518 C CA . ASP B 1 95 ? 22.261 36.663 36.908 1.00 7.35 114 ASP B CA 1
ATOM 1519 C C . ASP B 1 95 ? 22.864 35.656 37.882 1.00 11.51 114 ASP B C 1
ATOM 1520 O O . ASP B 1 95 ? 23.287 34.568 37.466 1.00 15.42 114 ASP B O 1
ATOM 1525 N N . TYR B 1 96 ? 22.916 35.990 39.166 1.00 7.09 115 TYR B N 1
ATOM 1526 C CA . TYR B 1 96 ? 23.447 35.044 40.146 1.00 11.27 115 TYR B CA 1
ATOM 1527 C C . TYR B 1 96 ? 22.346 34.136 40.680 1.00 13.99 115 TYR B C 1
ATOM 1528 O O . TYR B 1 96 ? 21.160 34.474 40.626 1.00 15.34 115 TYR B O 1
ATOM 1537 N N . LEU B 1 97 ? 22.746 32.970 41.168 1.00 14.49 116 LEU B N 1
ATOM 1538 C CA . LEU B 1 97 ? 21.899 32.196 42.064 1.00 14.76 116 LEU B CA 1
ATOM 1539 C C . LEU B 1 97 ? 22.687 31.996 43.355 1.00 14.46 116 LEU B C 1
ATOM 1540 O O . LEU B 1 97 ? 23.920 31.936 43.352 1.00 17.72 116 LEU B O 1
ATOM 1545 N N . GLU B 1 98 ? 21.980 31.931 44.464 1.00 11.57 117 GLU B N 1
ATOM 1546 C CA . GLU B 1 98 ? 22.641 31.747 45.741 1.00 16.95 117 GLU B CA 1
ATOM 1547 C C . GLU B 1 98 ? 22.424 30.341 46.244 1.00 18.47 117 GLU B C 1
ATOM 1548 O O . GLU B 1 98 ? 21.278 29.898 46.390 1.00 21.34 117 GLU B O 1
ATOM 1554 N N . LEU B 1 99 ? 23.529 29.627 46.450 1.00 16.62 118 LEU B N 1
ATOM 1555 C CA . LEU B 1 99 ? 23.479 28.298 47.044 1.00 15.02 118 LEU B CA 1
ATOM 1556 C C . LEU B 1 99 ? 23.288 28.441 48.550 1.00 17.02 118 LEU B C 1
ATOM 1557 O O . LEU B 1 99 ? 23.929 29.291 49.179 1.00 15.59 118 LEU B O 1
ATOM 1562 N N . LEU B 1 100 ? 22.376 27.629 49.094 1.00 19.82 119 LEU B N 1
ATOM 1563 C CA . LEU B 1 100 ? 22.123 27.505 50.536 1.00 24.20 119 LEU B CA 1
ATOM 1564 C C . LEU B 1 100 ? 22.353 26.070 50.991 1.00 27.18 119 LEU B C 1
ATOM 1565 O O . LEU B 1 100 ? 21.777 25.142 50.430 1.00 28.55 119 LEU B O 1
ATOM 1570 N N . VAL B 1 101 ? 23.186 25.894 52.012 1.00 32.02 120 VAL B N 1
ATOM 1571 C CA . VAL B 1 101 ? 23.442 24.576 52.574 1.00 35.10 120 VAL B CA 1
ATOM 1572 C C . VAL B 1 101 ? 22.409 24.245 53.657 1.00 38.52 120 VAL B C 1
ATOM 1573 O O . VAL B 1 101 ? 22.359 24.896 54.697 1.00 40.09 120 VAL B O 1
ATOM 1577 N N . LYS B 1 102 ? 21.5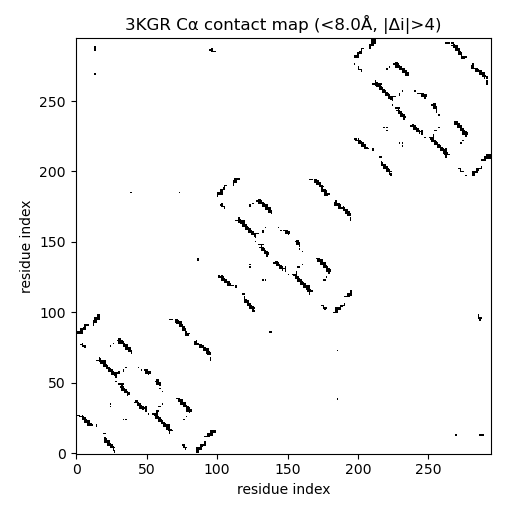81 23.238 53.399 1.00 41.26 121 LYS B N 1
ATOM 1578 C CA . LYS B 1 102 ? 20.503 22.866 54.311 1.00 44.87 121 LYS B CA 1
ATOM 1579 C C . LYS B 1 102 ? 20.986 21.994 55.476 1.00 44.00 121 LYS B C 1
ATOM 1580 O O . LYS B 1 102 ? 22.182 21.918 55.777 1.00 39.45 121 LYS B O 1
ATOM 1586 N N . ASP C 1 6 ? 20.523 46.535 3.095 1.00 56.45 25 ASP C N 1
ATOM 1587 C CA . ASP C 1 6 ? 20.519 47.845 3.745 1.00 55.16 25 ASP C CA 1
ATOM 1588 C C . ASP C 1 6 ? 19.117 48.274 4.188 1.00 48.76 25 ASP C C 1
ATOM 1589 O O . ASP C 1 6 ? 18.549 49.228 3.655 1.00 46.79 25 ASP C O 1
ATOM 1594 N N . LEU C 1 7 ? 18.573 47.552 5.165 1.00 44.85 26 LEU C N 1
ATOM 1595 C CA . LEU C 1 7 ? 17.249 47.828 5.713 1.00 35.92 26 LEU C CA 1
ATOM 1596 C C . LEU C 1 7 ? 17.285 49.068 6.614 1.00 24.48 26 LEU C C 1
ATOM 1597 O O . LEU C 1 7 ? 18.180 49.211 7.448 1.00 29.03 26 LEU C O 1
ATOM 1602 N N . PRO C 1 8 ? 16.310 49.969 6.449 1.00 19.56 27 PRO C N 1
ATOM 1603 C CA . PRO C 1 8 ? 16.183 51.139 7.329 1.00 20.90 27 PRO C CA 1
ATOM 1604 C C . PRO C 1 8 ? 16.014 50.710 8.787 1.00 23.62 27 PRO C C 1
ATOM 1605 O O . PRO C 1 8 ? 15.309 49.731 9.055 1.00 24.65 27 PRO C O 1
ATOM 1609 N N . ARG C 1 9 ? 16.653 51.421 9.712 1.00 17.17 28 ARG C N 1
ATOM 1610 C CA . ARG C 1 9 ? 16.540 51.093 11.127 1.00 17.35 28 ARG C CA 1
ATOM 1611 C C . ARG C 1 9 ? 15.092 51.298 11.563 1.00 13.03 28 ARG C C 1
ATOM 1612 O O . ARG C 1 9 ? 14.503 52.324 11.236 1.00 14.57 28 ARG C O 1
ATOM 1620 N N . PRO C 1 10 ? 14.503 50.314 12.282 1.00 16.71 29 PRO C N 1
ATOM 1621 C CA . PRO C 1 10 ? 13.114 50.465 12.731 1.00 17.58 29 PRO C CA 1
ATOM 1622 C C . PRO C 1 10 ? 13.015 51.532 13.813 1.00 16.15 29 PRO C C 1
ATOM 1623 O O . PRO C 1 10 ? 14.031 51.858 14.442 1.00 17.89 29 PRO C O 1
ATOM 1627 N N . SER C 1 11 ? 11.820 52.075 14.021 1.00 15.08 30 SER C N 1
ATOM 1628 C CA . SER C 1 11 ? 11.572 52.937 15.172 1.00 13.29 30 SER C CA 1
ATOM 1629 C C . SER C 1 11 ? 10.577 52.302 16.149 1.00 14.55 30 SER C C 1
ATOM 1630 O O . SER C 1 11 ? 9.713 51.526 15.754 1.00 11.33 30 SER C O 1
ATOM 1633 N N . ILE C 1 12 ? 10.708 52.653 17.426 1.00 16.21 31 ILE C N 1
ATOM 1634 C CA . ILE C 1 12 ? 9.776 52.204 18.443 1.00 13.21 31 ILE C CA 1
ATOM 1635 C C . ILE C 1 12 ? 9.135 53.403 19.141 1.00 17.16 31 ILE C C 1
ATOM 1636 O O . ILE C 1 12 ? 9.809 54.375 19.464 1.00 19.24 31 ILE C O 1
ATOM 1641 N N A SER C 1 13 ? 7.824 53.325 19.351 0.69 15.31 32 SER C N 1
ATOM 1642 N N B SER C 1 13 ? 7.828 53.321 19.362 0.31 15.27 32 SER C N 1
ATOM 1643 C CA A SER C 1 13 ? 7.084 54.352 20.076 0.69 16.43 32 SER C CA 1
ATOM 1644 C CA B SER C 1 13 ? 7.107 54.349 20.097 0.31 16.26 32 SER C CA 1
ATOM 1645 C C A SER C 1 13 ? 6.130 53.684 21.056 0.69 16.14 32 SER C C 1
ATOM 1646 C C B SER C 1 13 ? 6.099 53.697 21.030 0.31 17.16 32 SER C C 1
ATOM 1647 O O A SER C 1 13 ? 5.818 52.504 20.925 0.69 21.09 32 SER C O 1
ATOM 1648 O O B SER C 1 13 ? 5.724 52.541 20.845 0.31 19.75 32 SER C O 1
ATOM 1653 N N . ALA C 1 14 ? 5.662 54.442 22.037 1.00 20.80 33 ALA C N 1
ATOM 1654 C CA . ALA C 1 14 ? 4.685 53.939 22.985 1.00 21.68 33 ALA C CA 1
ATOM 1655 C C . ALA C 1 14 ? 3.453 54.843 22.978 1.00 29.26 33 ALA C C 1
ATOM 1656 O O . ALA C 1 14 ? 3.562 56.061 22.806 1.00 27.50 33 ALA C O 1
ATOM 1658 N N . GLU C 1 15 ? 2.287 54.229 23.146 1.00 33.53 34 GLU C N 1
ATOM 1659 C CA . GLU C 1 15 ? 1.024 54.943 23.245 1.00 32.27 34 GLU C CA 1
ATOM 1660 C C . GLU C 1 15 ? 0.284 54.461 24.489 1.00 36.21 34 GLU C C 1
ATOM 1661 O O . GLU C 1 15 ? 0.149 53.257 24.704 1.00 38.32 34 GLU C O 1
ATOM 1667 N N . PRO C 1 16 ? -0.201 55.399 25.323 1.00 39.77 35 PRO C N 1
ATOM 1668 C CA . PRO C 1 16 ? -0.183 56.854 25.116 1.00 39.64 35 PRO C CA 1
ATOM 1669 C C . PRO C 1 16 ? 1.186 57.484 25.392 1.00 41.76 35 PRO C C 1
ATOM 1670 O O . PRO C 1 16 ? 1.510 58.538 24.838 1.00 43.51 35 PRO C O 1
ATOM 1674 N N . GLY C 1 17 ? 1.983 56.843 26.240 1.00 35.90 36 GLY C N 1
ATOM 1675 C CA . GLY C 1 17 ? 3.327 57.316 26.493 1.00 31.13 36 GLY C CA 1
ATOM 1676 C C . GLY C 1 17 ? 4.207 56.307 27.196 1.00 29.26 36 GLY C C 1
ATOM 1677 O O . GLY C 1 17 ? 3.809 55.172 27.443 1.00 28.48 36 GLY C O 1
ATOM 1678 N N . THR C 1 18 ? 5.418 56.736 27.522 1.00 33.21 37 THR C N 1
ATOM 1679 C CA . THR C 1 18 ? 6.393 55.865 28.147 1.00 33.79 37 THR C CA 1
ATOM 1680 C C . THR C 1 18 ? 6.210 55.827 29.655 1.00 36.22 37 THR C C 1
ATOM 1681 O O . THR C 1 18 ? 6.856 55.041 30.347 1.00 29.81 37 THR C O 1
ATOM 1685 N N . VAL C 1 19 ? 5.313 56.673 30.157 1.00 46.12 38 VAL C N 1
ATOM 1686 C CA . VAL C 1 19 ? 5.007 56.713 31.585 1.00 47.35 38 VAL C CA 1
ATOM 1687 C C . VAL C 1 19 ? 3.591 56.199 31.853 1.00 45.80 38 VAL C C 1
ATOM 1688 O O . VAL C 1 19 ? 2.604 56.848 31.510 1.00 39.50 38 VAL C O 1
ATOM 1692 N N . ILE C 1 20 ? 3.505 55.026 32.470 1.00 49.22 39 ILE C N 1
ATOM 1693 C CA . ILE C 1 20 ? 2.235 54.329 32.614 1.00 53.06 39 ILE C CA 1
ATOM 1694 C C . ILE C 1 20 ? 1.984 53.901 34.060 1.00 54.31 39 ILE C C 1
ATOM 1695 O O . ILE C 1 20 ? 2.851 53.304 34.703 1.00 51.62 39 ILE C O 1
ATOM 1700 N N . PRO C 1 21 ? 0.780 54.208 34.571 1.00 56.95 40 PRO C N 1
ATOM 1701 C CA . PRO C 1 21 ? 0.320 53.886 35.928 1.00 57.25 40 PRO C CA 1
ATOM 1702 C C . PRO C 1 21 ? 0.085 52.388 36.126 1.00 55.81 40 PRO C C 1
ATOM 1703 O O . PRO C 1 21 ? -0.681 51.782 35.372 1.00 54.44 40 PRO C O 1
ATOM 1707 N N . LEU C 1 22 ? 0.735 51.811 37.135 1.00 54.59 41 LEU C N 1
ATOM 1708 C CA . LEU C 1 22 ? 0.625 50.382 37.442 1.00 54.88 41 LEU C CA 1
ATOM 1709 C C . LEU C 1 22 ? -0.794 49.860 37.242 1.00 51.04 41 LEU C C 1
ATOM 1710 O O . LEU C 1 22 ? -1.714 50.274 37.942 1.00 55.46 41 LEU C O 1
ATOM 1715 N N . GLY C 1 23 ? -0.968 48.955 36.283 1.00 45.14 42 GLY C N 1
ATOM 1716 C CA . GLY C 1 23 ? -2.266 48.353 36.027 1.00 41.77 42 GLY C CA 1
ATOM 1717 C C . GLY C 1 23 ? -2.984 48.875 34.793 1.00 39.11 42 GLY C C 1
ATOM 1718 O O . GLY C 1 23 ? -4.046 48.379 34.422 1.00 35.34 42 GLY C O 1
ATOM 1719 N N . SER C 1 24 ? -2.407 49.881 34.150 1.00 41.80 43 SER C N 1
ATOM 1720 C CA . SER C 1 24 ? -2.987 50.422 32.928 1.00 45.01 43 SER C CA 1
ATOM 1721 C C . SER C 1 24 ? -2.398 49.741 31.698 1.00 36.66 43 SER C C 1
ATOM 1722 O O . SER C 1 24 ? -1.588 48.820 31.806 1.00 32.29 43 SER C O 1
ATOM 1725 N N . HIS C 1 25 ? -2.802 50.216 30.529 1.00 37.24 44 HIS C N 1
ATOM 1726 C CA . HIS C 1 25 ? -2.394 49.604 29.274 1.00 40.16 44 HIS C CA 1
ATOM 1727 C C . HIS C 1 25 ? -1.403 50.475 28.507 1.00 37.05 44 HIS C C 1
ATOM 1728 O O . HIS C 1 25 ? -1.526 51.709 28.472 1.00 34.90 44 HIS C O 1
ATOM 1735 N N . VAL C 1 26 ? -0.426 49.828 27.881 1.00 33.34 45 VAL C N 1
ATOM 1736 C CA . VAL C 1 26 ? 0.460 50.515 26.946 1.00 30.93 45 VAL C CA 1
ATOM 1737 C C . VAL C 1 26 ? 0.473 49.775 25.599 1.00 26.44 45 VAL C C 1
ATOM 1738 O O . VAL C 1 26 ? 0.307 48.555 25.564 1.00 26.28 45 VAL C O 1
ATOM 1742 N N . THR C 1 27 ? 0.632 50.516 24.503 1.00 25.44 46 THR C N 1
ATOM 1743 C CA . THR C 1 27 ? 0.752 49.929 23.161 1.00 24.03 46 THR C CA 1
ATOM 1744 C C . THR C 1 27 ? 2.089 50.307 22.529 1.00 23.73 46 THR C C 1
ATOM 1745 O O . THR C 1 27 ? 2.365 51.483 22.308 1.00 27.19 46 THR C O 1
ATOM 1749 N N . PHE C 1 28 ? 2.927 49.319 22.241 1.00 18.40 47 PHE C N 1
ATOM 1750 C CA . PHE C 1 28 ? 4.176 49.607 21.549 1.00 17.98 47 PHE C CA 1
ATOM 1751 C C . PHE C 1 28 ? 3.936 49.572 20.046 1.00 16.46 47 PHE C C 1
ATOM 1752 O O . PHE C 1 28 ? 3.318 48.654 19.549 1.00 16.28 47 PHE C O 1
ATOM 1760 N N . VAL C 1 29 ? 4.417 50.580 19.331 1.00 14.72 48 VAL C N 1
ATOM 1761 C CA . VAL C 1 29 ? 4.306 50.609 17.876 1.00 15.94 48 VAL C CA 1
ATOM 1762 C C . VAL C 1 29 ? 5.694 50.505 17.239 1.00 15.39 48 VAL C C 1
ATOM 1763 O O . VAL C 1 29 ? 6.548 51.368 17.450 1.00 16.42 48 VAL C O 1
ATOM 1767 N N A CYS C 1 30 ? 5.896 49.446 16.463 0.47 14.98 49 CYS C N 1
ATOM 1768 N N B CYS C 1 30 ? 5.941 49.426 16.497 0.53 14.96 49 CYS C N 1
ATOM 1769 C CA A CYS C 1 30 ? 7.133 49.232 15.718 0.47 14.78 49 CY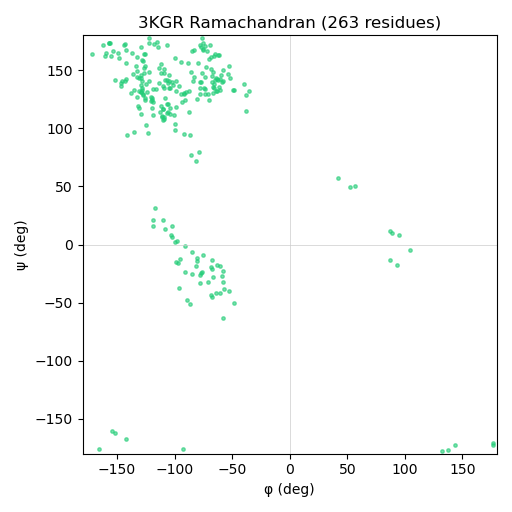S C CA 1
ATOM 1770 C CA B CYS C 1 30 ? 7.192 49.305 15.736 0.53 14.75 49 CYS C CA 1
ATOM 1771 C C A CYS C 1 30 ? 6.945 49.651 14.258 0.47 17.18 49 CYS C C 1
ATOM 1772 C C B CYS C 1 30 ? 6.963 49.656 14.274 0.53 17.31 49 CYS C C 1
ATOM 1773 O O A CYS C 1 30 ? 6.039 49.166 13.581 0.47 17.40 49 CYS C O 1
ATOM 1774 O O B CYS C 1 30 ? 6.058 49.132 13.618 0.53 17.53 49 CYS C O 1
ATOM 1779 N N . ARG C 1 31 ? 7.798 50.548 13.769 1.00 16.19 50 ARG C N 1
ATOM 1780 C CA . ARG C 1 31 ? 7.673 51.010 12.405 1.00 14.40 50 ARG C CA 1
ATOM 1781 C C . ARG C 1 31 ? 8.918 50.709 11.585 1.00 19.81 50 ARG C C 1
ATOM 1782 O O . ARG C 1 31 ? 10.054 50.804 12.069 1.00 21.55 50 ARG C O 1
ATOM 1790 N N . GLY C 1 32 ? 8.688 50.344 10.328 1.00 18.71 51 GLY C N 1
ATOM 1791 C CA . GLY C 1 32 ? 9.764 50.051 9.411 1.00 16.18 51 GLY C CA 1
ATOM 1792 C C . GLY C 1 32 ? 9.363 50.339 7.978 1.00 15.06 51 GLY C C 1
ATOM 1793 O O . GLY C 1 32 ? 8.400 51.058 7.715 1.00 12.12 51 GLY C O 1
ATOM 1794 N N . PRO C 1 33 ? 10.103 49.777 7.033 1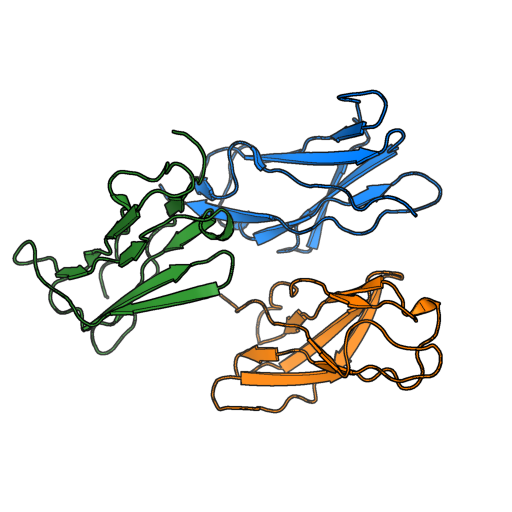.00 18.36 52 PRO C N 1
ATOM 1795 C CA . PRO C 1 33 ? 9.774 50.036 5.630 1.00 19.14 52 PRO C CA 1
ATOM 1796 C C . PRO C 1 33 ? 8.561 49.224 5.197 1.00 19.04 52 PRO C C 1
ATOM 1797 O O . PRO C 1 33 ? 8.112 48.336 5.916 1.00 16.54 52 PRO C O 1
ATOM 1801 N N . VAL C 1 34 ? 8.036 49.518 4.014 1.00 20.52 53 VAL C N 1
ATOM 1802 C CA . VAL C 1 34 ? 7.042 48.645 3.406 1.00 17.07 53 VAL C CA 1
ATOM 1803 C C . VAL C 1 34 ? 7.684 47.256 3.219 1.00 17.03 53 VAL C C 1
ATOM 1804 O O . VAL C 1 34 ? 8.899 47.158 3.023 1.00 18.45 53 VAL C O 1
ATOM 1808 N N . GLY C 1 35 ? 6.901 46.188 3.353 1.00 19.06 54 GLY C N 1
ATOM 1809 C CA . GLY C 1 35 ? 7.397 44.852 3.035 1.00 18.82 54 GLY C CA 1
ATOM 1810 C C . GLY C 1 35 ? 7.955 44.001 4.175 1.00 14.38 54 GLY C C 1
ATOM 1811 O O . GLY C 1 35 ? 8.525 42.933 3.957 1.00 16.58 54 GLY C O 1
ATOM 1812 N N . VAL C 1 36 ? 7.798 44.477 5.403 1.00 18.77 55 VAL C N 1
ATOM 1813 C CA . VAL C 1 36 ? 8.231 43.725 6.574 1.00 16.08 55 VAL C CA 1
ATOM 1814 C C . VAL C 1 36 ? 7.367 42.470 6.721 1.00 12.96 55 VAL C C 1
ATOM 1815 O O . VAL C 1 36 ? 6.150 42.535 6.580 1.00 17.78 55 VAL C O 1
ATOM 1819 N N . GLN C 1 37 ? 7.992 41.330 6.995 1.00 15.58 56 GLN C N 1
ATOM 1820 C CA . GLN C 1 37 ? 7.248 40.110 7.268 1.00 19.36 56 GLN C CA 1
ATOM 1821 C C . GLN C 1 37 ? 6.867 40.000 8.746 1.00 17.41 56 GLN C C 1
ATOM 1822 O O . GLN C 1 37 ? 5.708 39.748 9.090 1.00 15.48 56 GLN C O 1
ATOM 1828 N N . THR C 1 38 ? 7.862 40.173 9.609 1.00 20.37 57 THR C N 1
ATOM 1829 C CA . THR C 1 38 ? 7.700 39.995 11.047 1.00 16.22 57 THR C CA 1
ATOM 1830 C C . THR C 1 38 ? 8.280 41.197 11.775 1.00 16.12 57 THR C C 1
ATOM 1831 O O . THR C 1 38 ? 9.398 41.622 11.471 1.00 14.36 57 THR C O 1
ATOM 1835 N N . PHE C 1 39 ? 7.509 41.742 12.717 1.00 8.91 58 PHE C N 1
ATOM 1836 C CA . PHE C 1 39 ? 8.011 42.705 13.687 1.00 10.09 58 PHE C CA 1
ATOM 1837 C C . PHE C 1 39 ? 8.192 42.005 15.033 1.00 10.58 58 PHE C C 1
ATOM 1838 O O . PHE C 1 39 ? 7.313 41.269 15.479 1.00 11.37 58 PHE C O 1
ATOM 1846 N N . ARG C 1 40 ? 9.330 42.247 15.670 1.00 11.45 59 ARG C N 1
ATOM 1847 C CA . ARG C 1 40 ? 9.629 41.667 16.965 1.00 12.07 59 ARG C CA 1
ATOM 1848 C C . ARG C 1 40 ? 9.832 42.775 18.017 1.00 10.68 59 ARG C C 1
ATOM 1849 O O . ARG C 1 40 ? 10.661 43.681 17.834 1.00 11.56 59 ARG C O 1
ATOM 1857 N N . LEU C 1 41 ? 9.047 42.730 19.088 1.00 11.40 60 LEU C N 1
ATOM 1858 C CA . LEU C 1 41 ? 9.253 43.633 20.205 1.00 13.23 60 LEU C CA 1
ATOM 1859 C C . LEU C 1 41 ? 10.162 42.918 21.171 1.00 17.86 60 LEU C C 1
ATOM 1860 O O . LEU C 1 41 ? 9.925 41.757 21.529 1.00 18.30 60 LEU C O 1
ATOM 1865 N N . GLU C 1 42 ? 11.210 43.607 21.601 1.00 14.06 61 GLU C N 1
ATOM 1866 C CA . GLU C 1 42 ? 12.176 42.993 22.493 1.00 14.76 61 GLU C CA 1
ATOM 1867 C C . GLU C 1 42 ? 12.066 43.606 23.888 1.00 15.76 61 GLU C C 1
ATOM 1868 O O . GLU C 1 42 ? 12.264 44.810 24.076 1.00 12.29 61 GLU C O 1
ATOM 1874 N N . ARG C 1 43 ? 11.697 42.756 24.840 1.00 14.82 62 ARG C N 1
ATOM 1875 C CA . ARG C 1 43 ? 11.666 43.086 26.268 1.00 16.48 62 ARG C CA 1
ATOM 1876 C C . ARG C 1 43 ? 13.052 42.835 26.854 1.00 21.69 62 ARG C C 1
ATOM 1877 O O . ARG C 1 43 ? 13.381 41.719 27.264 1.00 23.39 62 ARG C O 1
ATOM 1885 N N . GLU C 1 44 ? 13.860 43.886 26.901 1.00 19.72 63 GLU C N 1
ATOM 1886 C CA . GLU C 1 44 ? 15.302 43.734 27.086 1.00 25.39 63 GLU C CA 1
ATOM 1887 C C . GLU C 1 44 ? 15.769 43.410 28.511 1.00 32.59 63 GLU C C 1
ATOM 1888 O O . GLU C 1 44 ? 16.848 42.848 28.692 1.00 36.75 63 GLU C O 1
ATOM 1894 N N . SER C 1 45 ? 14.977 43.752 29.523 1.00 32.89 64 SER C N 1
ATOM 1895 C CA . SER C 1 45 ? 15.427 43.498 30.885 1.00 35.27 64 SER C CA 1
ATOM 1896 C C . SER C 1 45 ? 15.479 41.995 31.130 1.00 42.52 64 SER C C 1
ATOM 1897 O O . SER C 1 45 ? 16.461 41.476 31.658 1.00 44.65 64 SER C O 1
ATOM 1900 N N . ARG C 1 46 ? 14.429 41.294 30.713 1.00 47.18 65 ARG C N 1
ATOM 1901 C CA . ARG C 1 46 ? 14.334 39.857 30.948 1.00 50.99 65 ARG C CA 1
ATOM 1902 C C . ARG C 1 46 ? 14.519 39.038 29.674 1.00 39.96 65 ARG C C 1
ATOM 1903 O O . ARG C 1 46 ? 14.250 37.836 29.650 1.00 36.88 65 ARG C O 1
ATOM 1911 N N . SER C 1 47 ? 14.999 39.697 28.626 1.00 34.45 66 SER C N 1
ATOM 1912 C CA . SER C 1 47 ? 15.256 39.056 27.333 1.00 38.14 66 SER C CA 1
ATOM 1913 C C . SER C 1 47 ? 14.179 38.066 26.865 1.00 32.58 66 SER C C 1
ATOM 1914 O O . SER C 1 47 ? 14.463 36.894 26.624 1.00 30.70 66 SER C O 1
ATOM 1917 N N . THR C 1 48 ? 12.943 38.542 26.748 1.00 21.22 67 THR C N 1
ATOM 1918 C CA . THR C 1 48 ? 11.885 37.771 26.109 1.00 16.67 67 THR C CA 1
ATOM 1919 C C . THR C 1 48 ? 11.391 38.640 24.960 1.00 15.17 67 THR C C 1
ATOM 1920 O O . THR C 1 48 ? 11.885 39.756 24.778 1.00 14.71 67 THR C O 1
ATOM 1924 N N . TYR C 1 49 ? 10.450 38.148 24.169 1.00 11.65 68 TYR C N 1
ATOM 1925 C CA . TYR C 1 49 ? 9.988 38.945 23.034 1.00 12.19 68 TYR C CA 1
ATOM 1926 C C . TYR C 1 49 ? 8.597 38.568 22.591 1.00 13.49 68 TYR C C 1
ATOM 1927 O O . TYR C 1 49 ? 8.004 37.609 23.099 1.00 12.18 68 TYR C O 1
ATOM 1936 N N . ASN C 1 50 ? 8.090 39.356 21.648 1.00 11.14 69 ASN C N 1
ATOM 1937 C CA . ASN C 1 50 ? 6.820 39.108 20.977 1.00 16.68 69 ASN C CA 1
ATOM 1938 C C . ASN C 1 50 ? 7.005 39.257 19.465 1.00 16.47 69 ASN C C 1
ATOM 1939 O O . ASN C 1 50 ? 7.533 40.267 18.995 1.00 15.56 69 ASN C O 1
ATOM 1944 N N . ASP C 1 51 ? 6.603 38.243 18.706 1.00 13.38 70 ASP C N 1
ATOM 1945 C CA . ASP C 1 51 ? 6.620 38.331 17.245 1.00 12.33 70 ASP C CA 1
ATOM 1946 C C . ASP C 1 51 ? 5.203 38.514 16.726 1.00 12.42 70 ASP C C 1
ATOM 1947 O O . ASP C 1 51 ? 4.251 37.959 17.282 1.00 14.21 70 ASP C O 1
ATOM 1952 N N . THR C 1 52 ? 5.064 39.272 15.645 1.00 9.82 71 THR C N 1
ATOM 1953 C CA . THR C 1 52 ? 3.785 39.345 14.940 1.00 10.82 71 THR C CA 1
ATOM 1954 C C . THR C 1 52 ? 3.988 39.517 13.437 1.00 13.27 71 THR C C 1
ATOM 1955 O O . THR C 1 52 ? 4.859 40.271 13.005 1.00 16.21 71 THR C O 1
ATOM 1959 N N . GLU C 1 53 ? 3.212 38.775 12.653 1.00 12.97 72 GLU C N 1
ATOM 1960 C CA . GLU C 1 53 ? 3.189 38.931 11.200 1.00 17.42 72 GLU C CA 1
ATOM 1961 C C . GLU C 1 53 ? 2.005 39.810 10.778 1.00 13.59 72 GLU C C 1
ATOM 1962 O O . GLU C 1 53 ? 1.756 40.004 9.588 1.00 14.13 72 GLU C O 1
ATOM 1968 N N . ASP C 1 54 ? 1.271 40.321 11.763 1.00 13.42 73 ASP C N 1
ATOM 1969 C CA . ASP C 1 54 ? 0.149 41.201 11.483 1.00 17.93 73 ASP C CA 1
ATOM 1970 C C . ASP C 1 54 ? 0.655 42.607 11.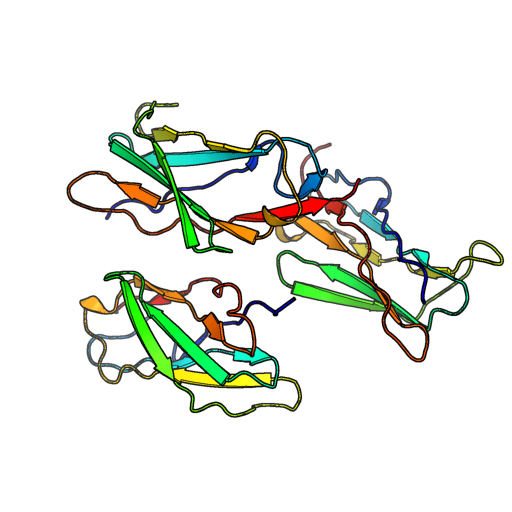168 1.00 18.94 73 ASP C C 1
ATOM 1971 O O . ASP C 1 54 ? 0.634 43.489 12.016 1.00 18.81 73 ASP C O 1
ATOM 1976 N N . VAL C 1 55 ? 1.114 42.791 9.938 1.00 16.09 74 VAL C N 1
ATOM 1977 C CA . VAL C 1 55 ? 1.721 44.036 9.494 1.00 16.30 74 VAL C CA 1
ATOM 1978 C C . VAL C 1 55 ? 0.746 44.798 8.580 1.00 16.41 74 VAL C C 1
ATOM 1979 O O . VAL C 1 55 ? 0.047 44.196 7.761 1.00 14.99 74 VAL C O 1
ATOM 1983 N N . SER C 1 56 ? 0.681 46.117 8.743 1.00 18.08 75 SER C N 1
ATOM 1984 C CA . SER C 1 56 ? -0.072 46.972 7.813 1.00 18.24 75 SER C CA 1
ATOM 1985 C C . SER C 1 56 ? 0.644 48.307 7.565 1.00 17.42 75 SER C C 1
ATOM 1986 O O . SER C 1 56 ? 1.589 48.660 8.272 1.00 16.96 75 SER C O 1
ATOM 1989 N N . GLN C 1 57 ? 0.194 49.036 6.552 1.00 17.52 76 GLN C N 1
ATOM 1990 C CA . GLN C 1 57 ? 0.824 50.293 6.173 1.00 13.78 76 GLN C CA 1
ATOM 1991 C C . GLN C 1 57 ? 0.008 51.488 6.597 1.00 14.94 76 GLN C C 1
ATOM 1992 O O . GLN C 1 57 ? -1.217 51.486 6.497 1.00 17.34 76 GLN C O 1
ATOM 1998 N N . ALA C 1 58 ? 0.702 52.523 7.054 1.00 21.66 77 ALA C N 1
ATOM 1999 C CA . ALA C 1 58 ? 0.080 53.824 7.310 1.00 26.91 77 ALA C CA 1
ATOM 2000 C C . ALA C 1 58 ? 0.344 54.756 6.137 1.00 25.02 77 ALA C C 1
ATOM 2001 O O . ALA C 1 58 ? -0.286 55.804 6.019 1.00 25.83 77 ALA C O 1
ATOM 2003 N N . SER C 1 59 ? 1.297 54.368 5.288 1.00 25.51 78 SER C N 1
ATOM 2004 C CA . SER C 1 59 ? 1.662 55.129 4.092 1.00 31.36 78 SER C CA 1
ATOM 2005 C C . SER C 1 59 ? 2.440 54.217 3.133 1.00 33.79 78 SER C C 1
ATOM 2006 O O . SER C 1 59 ? 2.785 53.090 3.509 1.00 29.99 78 SER C O 1
ATOM 2009 N N . PRO C 1 60 ? 2.713 54.694 1.897 1.00 34.53 79 PRO C N 1
ATOM 2010 C CA . PRO C 1 60 ? 3.318 53.849 0.853 1.00 36.45 79 PRO C CA 1
ATOM 2011 C C . PRO C 1 60 ? 4.770 53.433 1.146 1.00 34.87 79 PRO C C 1
ATOM 2012 O O . PRO C 1 60 ? 5.257 52.439 0.582 1.00 34.31 79 PRO C O 1
ATOM 2016 N N . SER C 1 61 ? 5.441 54.180 2.021 1.00 28.40 80 SER C N 1
ATOM 2017 C CA . SER C 1 61 ? 6.823 53.878 2.389 1.00 27.22 80 SER C CA 1
ATOM 2018 C C . SER C 1 61 ? 6.960 53.526 3.872 1.00 24.76 80 SER C C 1
ATOM 2019 O O . SER C 1 61 ? 7.985 53.818 4.489 1.00 27.90 80 SER C O 1
ATOM 2022 N N . GLU C 1 62 ? 5.927 52.915 4.443 1.00 20.73 81 GLU C N 1
ATOM 2023 C CA . GLU C 1 62 ? 5.967 52.519 5.847 1.00 15.57 81 GLU C CA 1
ATOM 2024 C C . GLU C 1 62 ? 5.082 51.312 6.087 1.00 18.61 81 GLU C C 1
ATOM 2025 O O . GLU C 1 62 ? 4.013 51.198 5.497 1.00 19.24 81 GLU C O 1
ATOM 2031 N N . SER C 1 63 ? 5.540 50.403 6.940 1.00 16.48 82 SER C N 1
ATOM 2032 C CA . SER C 1 63 ? 4.671 49.381 7.505 1.00 13.60 82 SER C CA 1
ATOM 2033 C C . SER C 1 63 ? 4.925 49.328 9.009 1.00 15.75 82 SER C C 1
ATOM 2034 O O . SER C 1 63 ? 5.936 49.841 9.503 1.00 12.47 82 SER C O 1
ATOM 2037 N N . GLU C 1 64 ? 3.984 48.745 9.741 1.00 22.55 83 GLU C N 1
ATOM 2038 C CA . GLU C 1 64 ? 4.034 48.768 11.200 1.00 21.62 83 GLU C CA 1
ATOM 2039 C C . GLU C 1 64 ? 3.278 47.595 11.830 1.00 17.57 83 GLU C C 1
ATOM 2040 O O . GLU C 1 64 ? 2.459 46.928 11.179 1.00 16.12 83 GLU C O 1
ATOM 2046 N N . ALA C 1 65 ? 3.583 47.349 13.100 1.00 17.00 84 ALA C N 1
ATOM 2047 C CA . ALA C 1 65 ? 2.814 46.425 13.916 1.00 14.32 84 ALA C CA 1
ATOM 2048 C C . ALA C 1 65 ? 2.726 47.018 15.328 1.00 15.80 84 ALA C C 1
ATOM 2049 O O . ALA C 1 65 ? 3.570 47.838 15.735 1.00 14.12 84 ALA C O 1
ATOM 2051 N N . ARG C 1 66 ? 1.698 46.601 16.059 1.00 15.94 85 ARG C N 1
ATOM 2052 C CA A ARG C 1 66 ? 1.465 47.103 17.408 0.45 19.61 85 ARG C CA 1
ATOM 2053 C CA B ARG C 1 66 ? 1.450 47.084 17.404 0.55 19.87 85 ARG C CA 1
ATOM 2054 C C . ARG C 1 66 ? 1.450 45.955 18.413 1.00 16.14 85 ARG C C 1
ATOM 2055 O O . ARG C 1 66 ? 1.048 44.831 18.094 1.00 16.99 85 ARG C O 1
ATOM 2070 N N . PHE C 1 67 ? 1.899 46.262 19.626 1.00 15.73 86 PHE C N 1
ATOM 2071 C CA . PHE C 1 67 ? 1.986 45.291 20.705 1.00 13.93 86 PHE C CA 1
ATOM 2072 C C . PHE C 1 67 ? 1.359 45.909 21.946 1.00 21.50 86 PHE C C 1
ATOM 2073 O O . PHE C 1 67 ? 1.829 46.942 22.444 1.00 20.40 86 PHE C O 1
ATOM 2081 N N . ARG C 1 68 ? 0.300 45.274 22.442 1.00 25.71 87 ARG C N 1
ATOM 2082 C CA . ARG C 1 68 ? -0.477 45.827 23.548 1.00 23.64 87 ARG C CA 1
ATOM 2083 C C . ARG C 1 68 ? -0.208 45.109 24.861 1.00 20.39 87 ARG C C 1
ATOM 2084 O O . ARG C 1 68 ? -0.142 43.884 24.919 1.00 25.76 87 ARG C O 1
ATOM 2092 N N . ILE C 1 69 ? -0.019 45.889 25.909 1.00 23.15 88 ILE C N 1
ATOM 2093 C CA . ILE C 1 69 ? 0.055 45.351 27.255 1.00 24.33 88 ILE C CA 1
ATOM 2094 C C . ILE C 1 69 ? -1.213 45.805 27.986 1.00 24.84 88 ILE C C 1
ATOM 2095 O O . ILE C 1 69 ? -1.371 46.983 28.304 1.00 24.31 88 ILE C O 1
ATOM 2100 N N . ASP C 1 70 ? -2.132 44.866 28.208 1.00 28.74 89 ASP C N 1
ATOM 2101 C CA . ASP C 1 70 ? -3.413 45.170 28.850 1.00 33.25 89 ASP C CA 1
ATOM 2102 C C . ASP C 1 70 ? -3.266 45.789 30.235 1.00 30.49 89 ASP C C 1
ATOM 2103 O O . ASP C 1 70 ? -3.681 46.918 30.461 1.00 27.46 89 ASP C O 1
ATOM 2108 N N . SER C 1 71 ? -2.686 45.035 31.163 1.00 30.95 90 SER C N 1
ATOM 2109 C CA . SER C 1 71 ? -2.432 45.542 32.509 1.00 34.28 90 SER C CA 1
ATOM 2110 C C . SER C 1 71 ? -0.937 45.541 32.832 1.00 34.52 90 SER C C 1
ATOM 2111 O O . SER C 1 71 ? -0.321 44.483 32.976 1.00 36.37 90 SER C O 1
ATOM 2114 N N . VAL C 1 72 ? -0.352 46.730 32.946 1.00 33.17 91 VAL C N 1
ATOM 2115 C CA . VAL C 1 72 ? 1.072 46.835 33.237 1.00 32.40 91 VAL C CA 1
ATOM 2116 C C . VAL C 1 72 ? 1.393 46.414 34.677 1.00 36.72 91 VAL C C 1
ATOM 2117 O O . VAL C 1 72 ? 0.744 46.859 35.626 1.00 37.17 91 VAL C O 1
ATOM 2121 N N . SER C 1 73 ? 2.381 45.531 34.820 1.00 37.90 92 SER C N 1
ATOM 2122 C CA . SER C 1 73 ? 2.926 45.165 36.123 1.00 41.11 92 SER C CA 1
ATOM 2123 C C . SER C 1 73 ? 4.300 45.812 36.265 1.00 45.96 92 SER C C 1
ATOM 2124 O O . SER C 1 73 ? 4.829 46.379 35.297 1.00 42.37 92 SER C O 1
ATOM 2127 N N . GLU C 1 74 ? 4.874 45.734 37.466 1.00 48.73 93 GLU C N 1
ATOM 2128 C CA . GLU C 1 74 ? 6.183 46.331 37.724 1.00 46.56 93 GLU C CA 1
ATOM 2129 C C . GLU C 1 74 ? 7.277 45.612 36.946 1.00 35.41 93 GLU C C 1
ATOM 2130 O O . GLU C 1 74 ? 8.301 46.202 36.614 1.00 32.43 93 GLU C O 1
ATOM 2136 N N . GLY C 1 75 ? 7.050 44.332 36.661 1.00 36.84 94 GLY C N 1
ATOM 2137 C CA . GLY C 1 75 ? 7.954 43.556 35.828 1.00 36.40 94 GLY C CA 1
ATOM 2138 C C . GLY C 1 75 ? 7.956 44.040 34.388 1.00 30.33 94 GLY C C 1
ATOM 2139 O O . GLY C 1 75 ? 8.824 43.666 33.602 1.00 30.62 94 GLY C O 1
ATOM 2140 N N . ASN C 1 76 ? 6.976 44.873 34.043 1.00 28.60 95 ASN C N 1
ATOM 2141 C CA . ASN C 1 76 ? 6.894 45.462 32.706 1.00 27.80 95 ASN C CA 1
ATOM 2142 C C . ASN C 1 76 ? 7.852 46.639 32.491 1.00 27.41 95 ASN C C 1
ATOM 2143 O O . ASN C 1 76 ? 8.360 46.838 31.391 1.00 25.58 95 ASN C O 1
ATOM 2148 N N . ALA C 1 77 ? 8.100 47.415 33.542 1.00 24.20 96 ALA C N 1
ATOM 2149 C CA . ALA C 1 77 ? 8.965 48.573 33.412 1.00 21.57 96 ALA C CA 1
ATOM 2150 C C . ALA C 1 77 ? 10.353 48.124 32.965 1.00 24.04 96 ALA C C 1
ATOM 2151 O O . ALA C 1 77 ? 10.851 47.077 33.389 1.00 28.84 96 ALA C O 1
ATOM 2153 N N . GLY C 1 78 ? 10.977 48.922 32.106 1.00 24.10 97 GLY C N 1
ATOM 2154 C CA . GLY C 1 78 ? 12.321 48.638 31.638 1.00 20.79 97 GLY C CA 1
ATOM 2155 C C . GLY C 1 78 ? 12.500 49.015 30.184 1.00 17.87 97 GLY C C 1
ATOM 2156 O O . GLY C 1 78 ? 11.608 49.621 29.594 1.00 16.85 97 GLY C O 1
ATOM 2157 N N . PRO C 1 79 ? 13.654 48.643 29.608 1.00 19.50 98 PRO C N 1
ATOM 2158 C CA . PRO C 1 79 ? 14.095 48.876 28.225 1.00 19.67 98 PRO C CA 1
ATOM 2159 C C . PRO C 1 79 ? 13.366 47.999 27.203 1.00 17.49 98 PRO C C 1
ATOM 2160 O O . PRO C 1 79 ? 13.241 46.791 27.410 1.00 12.01 98 PRO C O 1
ATOM 2164 N N . TYR C 1 80 ? 12.913 48.616 26.115 1.00 14.38 99 TYR C N 1
ATOM 2165 C CA . TYR C 1 80 ? 12.262 47.920 25.028 1.00 9.80 99 TYR C CA 1
ATOM 2166 C C . TYR C 1 80 ? 12.865 48.377 23.728 1.00 15.88 99 TYR C C 1
ATOM 2167 O O . TYR C 1 80 ? 13.204 49.554 23.590 1.00 17.66 99 TYR C O 1
ATOM 2176 N N . ARG C 1 81 ? 12.982 47.452 22.778 1.00 14.93 100 ARG C N 1
ATOM 2177 C CA . ARG C 1 81 ? 13.373 47.771 21.400 1.00 18.15 100 ARG C CA 1
ATOM 2178 C C . ARG C 1 81 ? 12.498 47.014 20.397 1.00 15.26 100 ARG C C 1
ATOM 2179 O O . ARG C 1 81 ? 11.722 46.133 20.778 1.00 15.07 100 ARG C O 1
ATOM 2187 N N A CYS C 1 82 ? 12.659 47.382 19.117 0.65 12.05 101 CYS C N 1
ATOM 2188 N N B CYS C 1 82 ? 12.613 47.341 19.124 0.35 12.45 101 CYS C N 1
ATOM 2189 C CA A CYS C 1 82 ? 12.006 46.764 17.952 0.65 12.22 101 CYS C CA 1
ATOM 2190 C CA B CYS C 1 82 ? 12.037 46.454 18.135 0.35 11.26 101 CYS C CA 1
ATOM 2191 C C A CYS C 1 82 ? 13.073 46.251 16.972 0.65 13.64 101 CYS C C 1
ATOM 2192 C C B CYS C 1 82 ? 13.011 46.240 16.988 0.35 12.81 101 CYS C C 1
ATOM 2193 O O A CYS C 1 82 ? 14.149 46.856 16.839 0.65 13.02 101 CYS C O 1
ATOM 2194 O O B CYS C 1 82 ? 13.963 47.012 16.775 0.35 13.59 101 CYS C O 1
ATOM 2199 N N . ILE C 1 83 ? 12.767 45.158 16.271 1.00 11.37 102 ILE C N 1
ATOM 2200 C CA . ILE C 1 83 ? 13.598 44.724 15.167 1.00 12.14 102 ILE C CA 1
ATOM 2201 C C . ILE C 1 83 ? 12.585 44.095 14.216 1.00 13.87 102 ILE C C 1
ATOM 2202 O O . ILE C 1 83 ? 11.532 43.632 14.647 1.00 16.69 102 ILE C O 1
ATOM 2207 N N . TYR C 1 84 ? 12.848 44.128 12.921 1.00 11.22 103 TYR C N 1
ATOM 2208 C CA . TYR C 1 84 ? 11.913 43.504 11.999 1.00 11.93 103 TYR C CA 1
ATOM 2209 C C . TYR C 1 84 ? 12.641 42.547 11.077 1.00 18.13 103 TYR C C 1
ATOM 2210 O 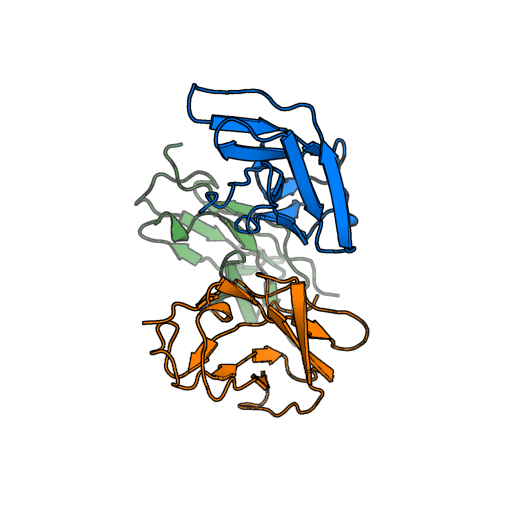O . TYR C 1 84 ? 13.865 42.639 10.900 1.00 15.04 103 TYR C O 1
ATOM 2219 N N . TYR C 1 85 ? 11.879 41.618 10.510 1.00 16.78 104 TYR C N 1
ATOM 2220 C CA . TYR C 1 85 ? 12.395 40.729 9.501 1.00 15.33 104 TYR C CA 1
ATOM 2221 C C . TYR C 1 85 ? 11.769 41.078 8.160 1.00 18.18 104 TYR C C 1
ATOM 2222 O O . TYR C 1 85 ? 10.546 40.990 7.988 1.00 17.51 104 TYR C O 1
ATOM 2231 N N . LYS C 1 86 ? 12.612 41.509 7.224 1.00 19.11 105 LYS C N 1
ATOM 2232 C CA . LYS C 1 86 ? 12.196 41.724 5.848 1.00 21.30 105 LYS C CA 1
ATOM 2233 C C . LYS C 1 86 ? 13.136 40.905 4.966 1.00 30.39 105 LYS C C 1
ATOM 2234 O O . LYS C 1 86 ? 14.287 41.295 4.751 1.00 32.15 105 LYS C O 1
ATOM 2240 N N . PRO C 1 87 ? 12.655 39.755 4.467 1.00 31.86 106 PRO C N 1
ATOM 2241 C CA . PRO C 1 87 ? 13.487 38.837 3.675 1.00 38.93 106 PRO C CA 1
ATOM 2242 C C . PRO C 1 87 ? 14.495 39.569 2.777 1.00 38.20 106 PRO C C 1
ATOM 2243 O O . PRO C 1 87 ? 14.123 40.503 2.062 1.00 35.51 106 PRO C O 1
ATOM 2247 N N . PRO C 1 88 ? 15.768 39.143 2.803 1.00 39.11 107 PRO C N 1
ATOM 2248 C CA . PRO C 1 88 ? 16.285 37.945 3.473 1.00 42.37 107 PRO C CA 1
ATOM 2249 C C . PRO C 1 88 ? 16.765 38.157 4.918 1.00 47.47 107 PRO C C 1
ATOM 2250 O O . PRO C 1 88 ? 17.202 37.185 5.543 1.00 50.84 107 PRO C O 1
ATOM 2254 N N . LYS C 1 89 ? 16.707 39.379 5.444 1.00 43.94 108 LYS C N 1
ATOM 2255 C CA . LYS C 1 89 ? 17.435 39.660 6.685 1.00 42.25 108 LYS C CA 1
ATOM 2256 C C . LYS C 1 89 ? 16.631 40.242 7.841 1.00 27.76 108 LYS C C 1
ATOM 2257 O O . LYS C 1 89 ? 15.511 40.721 7.669 1.00 23.02 108 LYS C O 1
ATOM 2263 N N . TRP C 1 90 ? 17.227 40.168 9.029 1.00 25.36 109 TRP C N 1
ATOM 2264 C CA . TRP C 1 90 ? 16.743 40.923 10.184 1.00 23.42 109 TRP C CA 1
ATOM 2265 C C . TRP C 1 90 ? 17.337 42.326 10.111 1.00 22.11 109 TRP C C 1
ATOM 2266 O O . TRP C 1 90 ? 18.505 42.507 9.724 1.00 19.15 109 TRP C O 1
ATOM 2277 N N . SER C 1 91 ? 16.518 43.312 10.458 1.00 19.43 110 SER C N 1
ATOM 2278 C CA . SER C 1 91 ? 16.959 44.693 10.518 1.00 19.49 110 SER C CA 1
ATOM 2279 C C . SER C 1 91 ? 17.939 44.886 11.677 1.00 23.22 110 SER C C 1
ATOM 2280 O O . SER C 1 91 ? 18.151 43.983 12.504 1.00 17.10 110 SER C O 1
ATOM 2283 N N . GLU C 1 92 ? 18.544 46.069 11.721 1.00 22.49 111 GLU C N 1
ATOM 2284 C CA . GLU C 1 92 ? 19.285 46.491 12.890 1.00 21.74 111 GLU C CA 1
ATOM 2285 C C . GLU C 1 92 ? 18.304 46.821 14.015 1.00 16.62 111 GLU C C 1
ATOM 2286 O O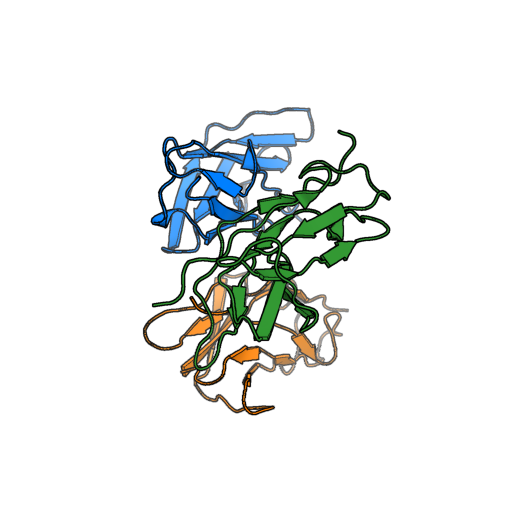 . GLU C 1 92 ? 17.098 46.942 13.790 1.00 15.87 111 GLU C O 1
ATOM 2292 N N . GLN C 1 93 ? 18.818 46.952 15.230 1.00 16.91 112 GLN C N 1
ATOM 2293 C CA . GLN C 1 93 ? 17.984 47.334 16.372 1.00 17.73 112 GLN C CA 1
ATOM 2294 C C . GLN C 1 93 ? 17.453 48.776 16.286 1.00 17.68 112 GLN C C 1
ATOM 2295 O O . GLN C 1 93 ? 18.165 49.707 15.890 1.00 15.53 112 GLN C O 1
ATOM 2301 N N . SER C 1 94 ? 16.200 48.953 16.686 1.00 13.29 113 SER C N 1
ATOM 2302 C CA . SER C 1 94 ? 15.668 50.276 16.957 1.00 15.21 113 SER C CA 1
ATOM 2303 C C . SER C 1 94 ? 16.409 50.873 18.157 1.00 20.26 113 SER C C 1
ATOM 2304 O O . SER C 1 94 ? 17.074 50.163 18.918 1.00 19.88 113 SER C O 1
ATOM 2307 N N . ASP C 1 95 ? 16.293 52.178 18.334 1.00 15.55 114 ASP C N 1
ATOM 2308 C CA . ASP C 1 95 ? 16.767 52.789 19.566 1.00 21.54 114 ASP C CA 1
ATOM 2309 C C . ASP C 1 95 ? 15.990 52.229 20.757 1.00 19.64 114 ASP C C 1
ATOM 2310 O O . ASP C 1 95 ? 14.921 51.628 20.580 1.00 14.60 114 ASP C O 1
ATOM 2315 N N . TYR C 1 96 ? 16.533 52.430 21.961 1.00 17.04 115 TYR C N 1
ATOM 2316 C CA . TYR C 1 96 ? 15.859 52.022 23.189 1.00 17.87 115 TYR C CA 1
ATOM 2317 C C . TYR C 1 96 ? 14.735 52.965 23.556 1.00 24.19 115 TYR C C 1
ATOM 2318 O O . TYR C 1 96 ? 14.786 54.165 23.300 1.00 26.57 115 TYR C O 1
ATOM 2327 N N . LEU C 1 97 ? 13.712 52.387 24.160 1.00 21.53 116 LEU C N 1
ATOM 2328 C CA . LEU C 1 97 ? 12.639 53.129 24.782 1.00 21.36 116 LEU C CA 1
ATOM 2329 C C . LEU C 1 97 ? 12.539 52.535 26.173 1.00 23.01 116 LEU C C 1
ATOM 2330 O O . LEU C 1 97 ? 12.639 51.321 26.340 1.00 26.03 116 LEU C O 1
ATOM 2335 N N . GLU C 1 98 ? 12.383 53.386 27.177 1.00 26.98 117 GLU C N 1
ATOM 2336 C CA . GLU C 1 98 ? 12.195 52.907 28.537 1.00 30.71 117 GLU C CA 1
ATOM 2337 C C . GLU C 1 98 ? 10.758 53.121 29.002 1.00 30.52 117 GLU C C 1
ATOM 2338 O O . GLU C 1 98 ? 10.232 54.233 28.925 1.00 28.63 117 GLU C O 1
ATOM 2344 N N . LEU C 1 99 ? 10.125 52.042 29.459 1.00 24.80 118 LEU C N 1
ATOM 2345 C CA . LEU C 1 99 ? 8.798 52.141 30.026 1.00 24.07 118 LEU C CA 1
ATOM 2346 C C . LEU C 1 99 ? 8.936 52.383 31.516 1.00 26.49 118 LEU C C 1
ATOM 2347 O O . LEU C 1 99 ? 9.691 51.682 32.193 1.00 23.62 118 LEU C O 1
ATOM 2352 N N . LEU C 1 100 ? 8.210 53.382 32.017 1.00 32.68 119 LEU C N 1
ATOM 2353 C CA . LEU C 1 100 ? 8.202 53.709 33.443 1.00 38.79 119 LEU C CA 1
ATOM 2354 C C . LEU C 1 100 ? 6.868 53.335 34.089 1.00 38.85 119 LEU C C 1
ATOM 2355 O O . LEU C 1 100 ? 5.837 53.964 33.838 1.00 37.64 119 LEU C O 1
ATOM 2360 N N . VAL C 1 101 ? 6.894 52.288 34.904 1.00 39.77 120 VAL C N 1
ATOM 2361 C CA . VAL C 1 101 ? 5.685 51.815 35.570 1.00 48.65 120 VAL C CA 1
ATOM 2362 C C . VAL C 1 101 ? 5.541 52.466 36.937 1.00 52.81 120 VAL C C 1
ATOM 2363 O O . VAL C 1 101 ? 6.107 52.006 37.938 1.00 54.04 120 VAL C O 1
ATOM 2367 N N . LYS C 1 102 ? 4.779 53.547 36.958 1.00 50.69 121 LYS C N 1
ATOM 2368 C CA . LYS C 1 102 ? 4.575 54.330 38.154 1.00 58.63 121 LYS C CA 1
ATOM 2369 C C . LYS C 1 102 ? 3.497 55.305 37.751 1.00 66.18 121 LYS C C 1
ATOM 2370 O O . LYS C 1 102 ? 3.230 55.464 36.559 1.00 66.92 121 LYS C O 1
ATOM 2376 N N . GLU C 1 103 ? 2.869 55.946 38.730 1.00 70.28 122 GLU C N 1
ATOM 2377 C CA . GLU C 1 103 ? 1.937 57.028 38.450 1.00 72.91 122 GLU C CA 1
ATOM 2378 C C . GLU C 1 103 ? 2.623 58.052 37.530 1.00 71.80 122 GLU C C 1
ATOM 2379 O O . GLU C 1 103 ? 3.833 58.285 37.648 1.00 74.03 122 GLU C O 1
ATOM 2385 N N . ALA C 1 104 ? 1.873 58.641 36.599 1.00 64.35 123 ALA C N 1
ATOM 2386 C CA . ALA C 1 104 ? 2.451 59.638 35.698 1.00 58.47 123 ALA C CA 1
ATOM 2387 C C . ALA C 1 104 ? 2.375 61.033 36.303 1.00 61.83 123 ALA C C 1
ATOM 2388 O O . ALA C 1 104 ? 3.216 61.886 36.025 1.00 64.54 123 ALA C O 1
#

GO terms:
  GO:0035579 specific granule membrane (C, TAS)
  GO:0070821 tertiary granule membrane (C, TAS)
  GO:0005886 plasma membrane (C, TAS)
  GO:0005515 protein binding (F, IPI)
  GO:0005886 plasma membrane (C, IDA)
  GO:0005886 plasma membrane (C, EXP)

Secondary structure (DSSP, 8-state):
-PPPPEEEEES-SEEETT--EEEEEEE-TT--EEEEEEGGGTEEEEE---EEEETTEEEEEEEESS--GGG-EEEEEEEEETTEEPPPPPPEEEEEE--/-PPPPEEEEES-SEE-TT--EEEEEEE-TT--EEEEEETTTTEEEEE---EEEETTEEEEEEEESS--GGG-EEEEEEEEETTEE-PPPPPEEEEE-/-PPPPEEEEES-SEE-TT--EEEEEEE-TT-SEEEEEETTTTEEEEE---EEEETTEEEEEEEESS--GGG-EEEEEEEEETTEEPPPPPPEEEEES--

Nearest PDB structures (foldseek):
  7f9l-assembly3_H-3  TM=9.786E-01  e=3.069E-16  Homo sapiens
  7jzk-assembly2_A  TM=9.774E-01  e=3.414E-15  Homo sapiens
  7jzk-assembly1_C  TM=9.714E-01  e=3.799E-15  Homo sapiens
  5nst-assembly1_B  TM=9.871E-01  e=1.893E-14  Homo sapiens
  5nst-assembly2_D  TM=9.637E-01  e=1.373E-14  Homo sapiens

Solvent-accessible surface area: 15359 Å² total

Sequence (295 aa):
DLPRPSISSAEPGTVIPLGSHVTFVCRGPVGVQTFRLERESRSTYNDTEDVSQASPSESEARRFRIDSVSEGNAGPYRCCIYYKPPKWSEQSDYLELLVKEADLPRPSISAEPGTVIPLGSHVTFVCCRGPVGVQTFRLERESRSTYNDTEDVSQASPSESEARFRRIDSVSEGNAGPYRCCIYYKPPKWSEQSDYLELLVKDLPRPSISSAEPGTVIPLGSHVTFVCCRGPVGVQTFRLERESRSTYNDTEDVSQASPSESEARRFRIDSVSEGNAGPYRCCIYYKPPKWSEQSDYLELLVKEA

CATH classification: 2.60.40.10

Organism: Homo sapiens (NCBI:txid9606)

InterPro domains:
  IPR003599 Immunoglobulin domain subtype [SM00409] (34-121)
  IPR013783 Immunoglobulin-like fold [G3DSA:2.60.40.10] (20-124)
  IPR036179 Immunoglobulin-like domain superfamily [SSF48726] (24-120)
  IPR050412 Immunoglobulin-like Receptors in Immune Regulation [PTHR11738] (13-136)

B-factor: mean 23.23, std 14.15, range [3.78, 99.03]

Foldseek 3Di:
DFDAKAKAKVPHQEEEAFAKIKIKIKGFPQWQKKKKAQPPVGDIDIDRPKDDPDNTMIMDMDMDHGDHQSSFAWIWMWTDRPPDIHDIHPIRTRHYDND/DFDAKAKAKVVHQEAAAFAKIKIKIKGFPQFQKKKKAQPPVGDIDMDRPWDAPDNGMIMDMDMDGGDDPVSFAWMWMWTCGPPDIGDIYDIDTHHHD/DFDAKAKAKPPHLEAEAFAKIKIKIKGFPQFQKKKKAPPVVGDIDIDRPWDDPDNTMIMDMDMDHGDHPSSFAWMWMWTDHPPDIHDIHDIRTRHHHHD